Protein AF-A0A533ZXJ1-F1 (afdb_monomer_lite)

Sequence (188 aa):
MLQTEQEIQVALAIKKILDEGITSGPWQANLFLKGIKKKLEEIRDEFVTRVGIDQHHEQMAKDLAANSGEMTEVYIALYQSQGGNMSKWQEVVVSLVNYIMGRPIYSNETDVQAAIRLNDRKLNHAYVVVKVPNDAILPGTTDLVRTDREGRKLISLREAAIQLKNIIRLVHASGEYKLVGNFLVKQN

pLDDT: mean 75.43, std 13.18, range [39.31, 92.12]

Radius of gyration: 22.08 Å; chains: 1; bounding box: 44×48×62 Å

Structure (mmCIF, N/CA/C/O backbone):
data_AF-A0A533ZXJ1-F1
#
_entry.id   AF-A0A533ZXJ1-F1
#
loop_
_atom_site.group_PDB
_atom_site.id
_atom_site.type_symbol
_atom_site.label_atom_id
_atom_site.label_alt_id
_atom_site.label_comp_id
_atom_site.label_asym_id
_atom_site.label_entity_id
_atom_site.label_seq_id
_atom_site.pdbx_PDB_ins_code
_atom_site.Cartn_x
_atom_site.Cartn_y
_atom_site.Cartn_z
_atom_site.occupancy
_atom_site.B_iso_or_equiv
_atom_site.auth_seq_id
_atom_site.auth_comp_id
_atom_site.auth_asym_id
_atom_site.auth_atom_id
_atom_site.pdbx_PDB_model_num
ATOM 1 N N . MET A 1 1 ? -3.490 28.855 12.473 1.00 45.19 1 MET A N 1
ATOM 2 C CA . MET A 1 1 ? -2.971 28.117 11.305 1.00 45.19 1 MET A CA 1
ATOM 3 C C . MET A 1 1 ? -1.876 27.208 11.814 1.00 45.19 1 MET A C 1
ATOM 5 O O . MET A 1 1 ? -0.922 27.733 12.370 1.00 45.19 1 MET A O 1
ATOM 9 N N . LEU A 1 2 ? -2.060 25.890 11.725 1.00 45.84 2 LEU A N 1
ATOM 10 C CA . LEU A 1 2 ? -0.995 24.935 12.046 1.00 45.84 2 LEU A CA 1
ATOM 11 C C . LEU A 1 2 ? 0.056 25.038 10.934 1.00 45.84 2 LEU A C 1
ATOM 13 O O . LEU A 1 2 ? -0.304 25.034 9.759 1.00 45.84 2 LEU A O 1
ATOM 17 N N . GLN A 1 3 ? 1.320 25.221 11.296 1.00 51.69 3 GLN A N 1
ATOM 18 C CA . GLN A 1 3 ? 2.409 25.508 10.358 1.00 51.69 3 GLN A CA 1
ATOM 19 C C . GLN A 1 3 ? 3.345 24.308 10.164 1.00 51.69 3 GLN A C 1
ATOM 21 O O . GLN A 1 3 ? 4.170 24.329 9.254 1.00 51.69 3 GLN A O 1
ATOM 26 N N . THR A 1 4 ? 3.203 23.241 10.958 1.00 58.22 4 THR A N 1
ATOM 27 C CA . THR A 1 4 ? 4.050 22.042 10.857 1.00 58.22 4 THR A CA 1
ATOM 28 C C . THR A 1 4 ? 3.253 20.733 10.867 1.00 58.22 4 THR A C 1
ATOM 30 O O . THR A 1 4 ? 2.217 20.601 11.516 1.00 58.22 4 THR A O 1
ATOM 33 N N . GLU A 1 5 ? 3.754 19.720 10.155 1.00 59.50 5 GLU A N 1
ATOM 34 C CA . GLU A 1 5 ? 3.134 18.388 10.049 1.00 59.50 5 GLU A CA 1
ATOM 35 C C . GLU A 1 5 ? 2.963 17.697 11.418 1.00 59.50 5 GLU A C 1
ATOM 37 O O . GLU A 1 5 ? 1.998 16.967 11.645 1.00 59.50 5 GLU A O 1
ATOM 42 N N . GLN A 1 6 ? 3.844 18.004 12.377 1.00 63.06 6 GLN A N 1
ATOM 43 C CA . GLN A 1 6 ? 3.731 17.550 13.765 1.00 63.06 6 GLN A CA 1
ATOM 44 C C . GLN A 1 6 ? 2.514 18.141 14.487 1.00 63.06 6 GLN A C 1
ATOM 46 O O . GLN A 1 6 ? 1.828 17.422 15.211 1.00 63.06 6 GLN A O 1
ATOM 51 N N . GLU A 1 7 ? 2.197 19.417 14.269 1.00 66.62 7 GLU A N 1
ATOM 52 C CA . GLU A 1 7 ? 1.034 20.069 14.882 1.00 66.62 7 GLU A CA 1
ATOM 53 C C . GLU A 1 7 ? -0.284 19.474 14.371 1.00 66.62 7 GLU A C 1
ATOM 55 O O . GLU A 1 7 ? -1.237 19.327 15.138 1.00 66.62 7 GLU A O 1
ATOM 60 N N . ILE A 1 8 ? -0.321 19.054 13.102 1.00 67.75 8 ILE A N 1
ATOM 61 C CA . ILE A 1 8 ? -1.476 18.368 12.504 1.00 67.75 8 ILE A CA 1
ATOM 62 C C . ILE A 1 8 ? -1.656 16.977 13.123 1.00 67.75 8 ILE A C 1
ATOM 64 O O . ILE A 1 8 ? -2.770 16.609 13.499 1.00 67.75 8 ILE A O 1
ATOM 68 N N . GLN A 1 9 ? -0.573 16.213 13.293 1.00 68.94 9 GLN A N 1
ATOM 69 C CA . GLN A 1 9 ? -0.636 14.892 13.932 1.00 68.94 9 GLN A CA 1
ATOM 70 C C . GLN A 1 9 ? -1.081 14.980 15.397 1.00 68.94 9 GLN A C 1
ATOM 72 O O . GLN A 1 9 ? -1.913 14.188 15.844 1.00 68.94 9 GLN A O 1
ATOM 77 N N . VAL A 1 10 ? -0.589 15.979 16.133 1.00 75.38 10 VAL A N 1
ATOM 78 C CA . VAL A 1 10 ? -1.009 16.238 17.515 1.00 75.38 10 VAL A CA 1
ATOM 79 C C . VAL A 1 10 ? -2.483 16.648 17.567 1.00 75.38 10 VAL A C 1
ATOM 81 O O . VAL A 1 10 ? -3.227 16.123 18.394 1.00 75.38 10 VAL A O 1
ATOM 84 N N . ALA A 1 11 ? -2.948 17.504 16.653 1.00 75.50 11 ALA A N 1
ATOM 85 C CA . ALA A 1 11 ? -4.356 17.893 16.582 1.00 75.50 11 ALA A CA 1
ATOM 86 C C . ALA A 1 11 ? -5.287 16.701 16.286 1.00 75.50 11 ALA A C 1
ATOM 88 O O . ALA A 1 11 ? -6.345 16.574 16.908 1.00 75.50 11 ALA A O 1
ATOM 89 N N . LEU A 1 12 ? -4.882 15.790 15.395 1.00 74.88 12 LEU A N 1
ATOM 90 C CA . LEU A 1 12 ? -5.627 14.561 15.103 1.00 74.88 12 LEU A CA 1
ATOM 91 C C . LEU A 1 12 ? -5.645 13.594 16.294 1.00 74.88 12 LEU A C 1
ATOM 93 O O . LEU A 1 12 ? -6.687 13.005 16.587 1.00 74.88 12 LEU A O 1
ATOM 97 N N . ALA A 1 13 ? -4.526 13.460 17.011 1.00 78.56 13 ALA A N 1
ATOM 98 C CA . ALA A 1 13 ? -4.455 12.650 18.225 1.00 78.56 13 ALA A CA 1
ATOM 99 C C . ALA A 1 13 ? -5.368 13.206 19.332 1.00 78.56 13 ALA A C 1
ATOM 101 O O . ALA A 1 13 ? -6.110 12.447 19.953 1.00 78.56 13 ALA A O 1
ATOM 102 N N . ILE A 1 14 ? -5.380 14.529 19.526 1.00 79.44 14 ILE A N 1
ATOM 103 C CA . ILE A 1 14 ? -6.261 15.207 20.488 1.00 79.44 14 ILE A CA 1
ATOM 104 C C . ILE A 1 14 ? -7.733 14.987 20.121 1.00 79.44 14 ILE A C 1
ATOM 106 O O . ILE A 1 14 ? -8.525 14.613 20.987 1.00 79.44 14 ILE A O 1
ATOM 110 N N . LYS A 1 15 ? -8.099 15.137 18.839 1.00 80.75 15 LYS A N 1
ATOM 111 C CA . LYS A 1 15 ? -9.461 14.851 18.361 1.00 80.75 15 LYS A CA 1
ATOM 112 C C . LYS A 1 15 ? -9.864 13.405 18.655 1.00 80.75 15 LYS A C 1
ATOM 114 O O . LYS A 1 15 ? -10.964 13.167 19.143 1.00 80.75 15 LYS A O 1
ATOM 119 N N . LYS A 1 16 ? -8.975 12.445 18.393 1.00 82.31 16 LYS A N 1
ATOM 120 C CA . LYS A 1 16 ? -9.242 11.023 18.635 1.00 82.31 16 LYS A CA 1
ATOM 121 C C . LYS A 1 16 ? -9.488 10.730 20.117 1.00 82.31 16 LYS A C 1
ATOM 123 O O . LYS A 1 16 ? -10.446 10.037 20.437 1.00 82.31 16 LYS A O 1
ATOM 128 N N . ILE A 1 17 ? -8.676 11.295 21.011 1.00 83.06 17 ILE A N 1
ATOM 129 C CA . ILE A 1 17 ? -8.847 11.138 22.464 1.00 83.06 17 ILE A CA 1
ATOM 130 C C . ILE A 1 17 ? -10.176 11.757 22.928 1.00 83.06 17 ILE A C 1
ATOM 132 O O . ILE A 1 17 ? -10.874 11.169 23.754 1.00 83.06 17 ILE A O 1
ATOM 136 N N . LEU A 1 18 ? -10.553 12.917 22.378 1.00 79.69 18 LEU A N 1
ATOM 137 C CA . LEU A 1 18 ? -11.848 13.551 22.648 1.00 79.69 18 LEU A CA 1
ATOM 138 C C . LEU A 1 18 ? -13.018 12.671 22.182 1.00 79.69 18 LEU A C 1
ATOM 140 O O . LEU A 1 18 ? -13.950 12.450 22.952 1.00 79.69 18 LEU A O 1
ATOM 144 N N . ASP A 1 19 ? -12.958 12.128 20.964 1.00 80.69 19 ASP A N 1
ATOM 145 C CA . ASP A 1 19 ? -14.004 11.256 20.412 1.00 80.69 19 ASP A CA 1
ATOM 146 C C . ASP A 1 19 ? -14.126 9.936 21.196 1.00 80.69 19 ASP A C 1
ATOM 148 O O . ASP A 1 19 ? -15.237 9.485 21.492 1.00 80.69 19 ASP A O 1
ATOM 152 N N . GLU A 1 20 ? -13.000 9.338 21.595 1.00 83.00 20 GLU A N 1
ATOM 153 C CA . GLU A 1 20 ? -12.979 8.151 22.454 1.00 83.00 20 GLU A CA 1
ATOM 154 C C . GLU A 1 20 ? -13.600 8.457 23.821 1.00 83.00 20 GLU A C 1
ATOM 156 O O . GLU A 1 20 ? -14.495 7.731 24.246 1.00 83.00 20 GLU A O 1
ATOM 161 N N . GLY A 1 21 ? -13.236 9.577 24.457 1.00 79.44 21 GLY A N 1
ATOM 162 C CA . GLY A 1 21 ? -13.822 10.004 25.731 1.00 79.44 21 GLY A CA 1
ATOM 163 C C . GLY A 1 21 ? -15.329 10.281 25.648 1.00 79.44 21 GLY A C 1
ATOM 164 O O . GLY A 1 21 ? -16.087 9.865 26.528 1.00 79.44 21 GLY A O 1
ATOM 165 N N . ILE A 1 22 ? -15.797 10.915 24.567 1.00 81.12 22 ILE A N 1
ATOM 166 C CA . ILE A 1 22 ? -17.230 11.150 24.306 1.00 81.12 22 ILE A CA 1
ATOM 167 C C . ILE A 1 22 ? -17.980 9.825 24.078 1.00 81.12 22 ILE A C 1
ATOM 169 O O . ILE A 1 22 ? -19.156 9.714 24.431 1.00 81.12 22 ILE A O 1
ATOM 173 N N . THR A 1 23 ? -17.320 8.803 23.531 1.00 80.56 23 THR A N 1
ATOM 174 C CA . THR A 1 23 ? -17.954 7.514 23.212 1.00 80.56 23 THR A CA 1
ATOM 175 C C . THR A 1 23 ? -17.936 6.540 24.391 1.00 80.56 23 THR A C 1
ATOM 177 O O . THR A 1 23 ? -18.922 5.844 24.623 1.00 80.56 23 THR A O 1
ATOM 180 N N . SER A 1 24 ? -16.845 6.494 25.160 1.00 80.12 24 SER A N 1
ATOM 181 C CA . SER A 1 24 ? -16.642 5.518 26.237 1.00 80.12 24 SER A CA 1
ATOM 182 C C . SER A 1 24 ? -17.183 5.963 27.599 1.00 80.12 24 SER A C 1
ATOM 184 O O . SER A 1 24 ? -17.274 5.147 28.515 1.00 80.12 24 SER A O 1
ATOM 18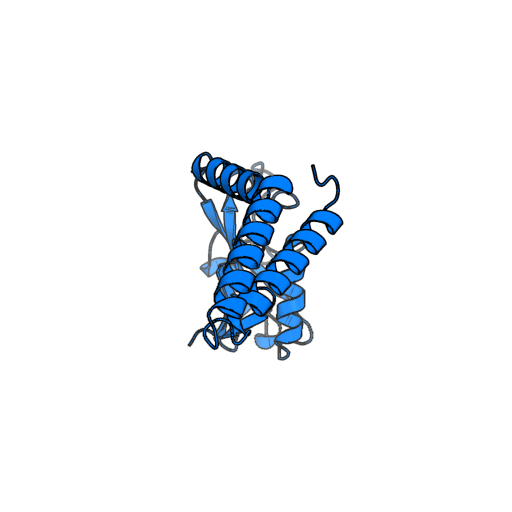6 N N . GLY A 1 25 ? -17.507 7.248 27.775 1.00 76.12 25 GLY A N 1
ATOM 187 C CA . GLY A 1 25 ? -17.964 7.778 29.061 1.00 76.12 25 GLY A CA 1
ATOM 188 C C . GLY A 1 25 ? -19.441 7.471 29.384 1.00 76.12 25 GLY A C 1
ATOM 189 O O . GLY A 1 25 ? -20.276 7.350 28.482 1.00 76.12 25 GLY A O 1
ATOM 190 N N . PRO A 1 26 ? -19.817 7.395 30.678 1.00 79.25 26 PRO A N 1
ATOM 191 C CA . PRO A 1 26 ? -21.182 7.105 31.134 1.00 79.25 26 PRO A CA 1
ATOM 192 C C . PRO A 1 26 ? -22.106 8.336 31.037 1.00 79.25 26 PRO A C 1
ATOM 194 O O . PRO A 1 26 ? -22.789 8.726 31.982 1.00 79.25 26 PRO A O 1
ATOM 197 N N . TRP A 1 27 ? -22.141 8.979 29.874 1.00 80.00 27 TRP A N 1
ATOM 198 C CA . TRP A 1 27 ? -22.756 10.292 29.664 1.00 80.00 27 TRP A CA 1
ATOM 199 C C . TRP A 1 27 ? -24.282 10.328 29.773 1.00 80.00 27 TRP A C 1
ATOM 201 O O . TRP A 1 27 ? -24.866 11.396 29.928 1.00 80.00 27 TRP A O 1
ATOM 211 N N . GLN A 1 28 ? -24.934 9.169 29.681 1.00 76.69 28 GLN A N 1
ATOM 212 C CA . GLN A 1 28 ? -26.389 9.044 29.814 1.00 76.69 28 GLN A CA 1
ATOM 213 C C . GLN A 1 28 ? -26.830 8.705 31.243 1.00 76.69 28 GLN A C 1
ATOM 215 O O . GLN A 1 28 ? -28.024 8.573 31.491 1.00 76.69 28 GLN A O 1
ATOM 220 N N . ALA A 1 29 ? -25.894 8.567 32.189 1.00 76.31 29 ALA A N 1
ATOM 221 C CA . ALA A 1 29 ? -26.216 8.133 33.544 1.00 76.31 29 ALA A CA 1
ATOM 222 C C . ALA A 1 29 ? -26.976 9.195 34.363 1.00 76.31 29 ALA A C 1
ATOM 224 O O . ALA A 1 29 ? -27.775 8.837 35.223 1.00 76.31 29 ALA A O 1
ATOM 225 N N . ASN A 1 30 ? -26.763 10.496 34.117 1.00 82.50 30 ASN A N 1
ATOM 226 C CA . ASN A 1 30 ? -27.539 11.570 34.751 1.00 82.50 30 ASN A CA 1
ATOM 227 C C . ASN A 1 30 ? -27.590 12.847 33.879 1.00 82.50 30 ASN A C 1
ATOM 229 O O . ASN A 1 30 ? -26.800 13.015 32.947 1.00 82.50 30 ASN A O 1
ATOM 233 N N . LEU A 1 31 ? -28.517 13.770 34.186 1.00 74.88 31 LEU A N 1
ATOM 234 C CA . LEU A 1 31 ? -28.671 15.030 33.435 1.00 74.88 31 LEU A CA 1
ATOM 235 C C . LEU A 1 31 ? -27.415 15.916 33.475 1.00 74.88 31 LEU A C 1
ATOM 237 O O . LEU A 1 31 ? -27.150 16.645 32.522 1.00 74.88 31 LEU A O 1
ATOM 241 N N . PHE A 1 32 ? -26.635 15.839 34.551 1.00 77.81 32 PHE A N 1
ATOM 242 C CA . PHE A 1 32 ? -25.392 16.589 34.704 1.00 77.81 32 PHE A CA 1
ATOM 243 C C . PHE A 1 32 ? -24.310 16.115 33.716 1.00 77.81 32 PHE A C 1
ATOM 245 O O . PHE A 1 32 ? -23.736 16.923 32.991 1.00 77.81 32 PHE A O 1
ATOM 252 N N . LEU A 1 33 ? -24.100 14.804 33.603 1.00 77.94 33 LEU A N 1
ATOM 253 C CA . LEU A 1 33 ? -23.176 14.145 32.680 1.00 77.94 33 LEU A CA 1
ATOM 254 C C . LEU A 1 33 ? -23.636 14.295 31.232 1.00 77.94 33 LEU A C 1
ATOM 256 O O . LEU A 1 33 ? -22.804 14.481 30.349 1.00 77.94 33 LEU A O 1
ATOM 260 N N . LYS A 1 34 ? -24.949 14.319 30.990 1.00 77.56 34 LYS A N 1
ATOM 261 C CA . LYS A 1 34 ? -25.507 14.658 29.677 1.00 77.56 34 LYS A CA 1
ATOM 262 C C . LYS A 1 34 ? -25.175 16.103 29.286 1.00 77.56 34 LYS A C 1
ATOM 264 O O . LYS A 1 34 ? -24.830 16.363 28.135 1.00 77.56 34 LYS A O 1
ATOM 269 N N . GLY A 1 35 ? -25.222 17.025 30.250 1.00 76.19 35 GLY A N 1
ATOM 270 C CA . GLY A 1 35 ? -24.775 18.408 30.077 1.00 76.19 35 GLY A CA 1
ATOM 271 C C . GLY A 1 35 ? -23.268 18.526 29.826 1.00 76.19 35 GLY A C 1
ATOM 272 O O . GLY A 1 35 ? -22.859 19.274 28.942 1.00 76.19 35 GLY A O 1
ATOM 273 N N . ILE A 1 36 ? -22.444 17.755 30.546 1.00 79.38 36 ILE A N 1
ATOM 274 C CA . ILE A 1 36 ? -20.986 17.715 30.335 1.00 79.38 36 ILE A CA 1
ATOM 275 C C . ILE A 1 36 ? -20.645 17.140 28.961 1.00 79.38 36 ILE A C 1
ATOM 277 O O . ILE A 1 36 ? -19.820 17.724 28.267 1.00 79.38 36 ILE A O 1
ATOM 281 N N . LYS A 1 37 ? -21.304 16.056 28.533 1.00 79.50 37 LYS A N 1
ATOM 282 C CA . LYS A 1 37 ? -21.121 15.491 27.192 1.00 79.50 37 LYS A CA 1
ATOM 283 C C . LYS A 1 37 ? -21.389 16.532 26.114 1.00 79.50 37 LYS A C 1
ATOM 285 O O . LYS A 1 37 ? -20.564 16.698 25.227 1.00 79.50 37 LYS A O 1
ATOM 290 N N . LYS A 1 38 ? -22.498 17.265 26.232 1.00 80.38 38 LYS A N 1
ATOM 291 C CA . LYS A 1 38 ? -22.850 18.312 25.271 1.00 80.38 38 LYS A CA 1
ATOM 292 C C . LYS A 1 38 ? -21.786 19.414 25.216 1.00 80.38 38 LYS A C 1
ATOM 294 O O . LYS A 1 38 ? -21.378 19.805 24.132 1.00 80.38 38 LYS A O 1
ATOM 299 N N . LYS A 1 39 ? -21.273 19.855 26.369 1.00 80.38 39 LYS A N 1
ATOM 300 C CA . LYS A 1 39 ? -20.155 20.814 26.412 1.00 80.38 39 LYS A CA 1
ATOM 301 C C . LYS A 1 39 ? -18.868 20.251 25.807 1.00 80.38 39 LYS A C 1
ATOM 303 O O . LYS A 1 39 ? -18.111 20.991 25.197 1.00 80.38 39 LYS A O 1
ATOM 308 N N . LEU A 1 40 ? -18.601 18.959 25.987 1.00 80.75 40 LEU A N 1
ATOM 309 C CA . LEU A 1 40 ? -17.421 18.296 25.432 1.00 80.75 40 LEU A CA 1
ATOM 310 C C . LEU A 1 40 ? -17.515 18.164 23.903 1.00 80.75 40 LEU A C 1
ATOM 312 O O . LEU A 1 40 ? -16.520 18.373 23.214 1.00 80.75 40 LEU A O 1
ATOM 316 N N . GLU A 1 41 ? -18.712 17.882 23.383 1.00 81.25 41 GLU A N 1
ATOM 317 C CA . GLU A 1 41 ? -19.028 17.929 21.950 1.00 81.25 41 GLU A CA 1
ATOM 318 C C . GLU A 1 41 ? -18.854 19.354 21.402 1.00 81.25 41 GLU A C 1
ATOM 320 O O . GLU A 1 41 ? -18.146 19.531 20.419 1.00 81.25 41 GLU A O 1
ATOM 325 N N . GLU A 1 42 ? -19.370 20.377 22.093 1.00 82.94 42 GLU A N 1
ATOM 326 C CA . GLU A 1 42 ? -19.185 21.790 21.720 1.00 82.94 42 GLU A CA 1
ATOM 327 C C . GLU A 1 42 ? -17.698 22.198 21.693 1.00 82.94 42 GLU A C 1
ATOM 329 O O . GLU A 1 42 ? -17.256 22.840 20.744 1.00 82.94 42 GLU A O 1
ATOM 334 N N . ILE A 1 43 ? -16.899 21.781 22.685 1.00 80.00 43 ILE A N 1
ATOM 335 C CA . ILE A 1 43 ? -15.449 22.051 22.735 1.00 80.00 43 ILE A CA 1
ATOM 336 C C . ILE A 1 43 ? -14.710 21.330 21.603 1.00 80.00 43 ILE A C 1
ATOM 338 O O . ILE A 1 43 ? -13.797 21.902 21.006 1.00 80.00 43 ILE A O 1
ATOM 342 N N . ARG A 1 44 ? -15.085 20.083 21.288 1.00 78.00 44 ARG A N 1
ATOM 343 C CA . ARG A 1 44 ? -14.529 19.351 20.142 1.00 78.00 44 ARG A CA 1
ATOM 344 C C . ARG A 1 44 ? -14.858 20.076 18.839 1.00 78.00 44 ARG A C 1
ATOM 346 O O . ARG A 1 44 ? -13.969 20.252 18.010 1.00 78.00 44 ARG A O 1
ATOM 353 N N . ASP A 1 45 ? -16.102 20.498 18.667 1.00 77.88 45 ASP A N 1
ATOM 354 C CA . ASP A 1 45 ? -16.571 21.141 17.441 1.00 77.88 45 ASP A CA 1
ATOM 355 C C . ASP A 1 45 ? -15.916 22.527 17.269 1.00 77.88 45 ASP A C 1
ATOM 357 O O . ASP A 1 45 ? -15.447 22.871 16.181 1.00 77.88 45 ASP A O 1
ATOM 361 N N . GLU A 1 46 ? -15.749 23.286 18.358 1.00 77.88 46 GLU A N 1
ATOM 362 C CA . GLU A 1 46 ? -14.987 24.540 18.375 1.00 77.88 46 GLU A CA 1
ATOM 363 C C . GLU A 1 46 ? -13.496 24.303 18.079 1.00 77.88 46 GLU A C 1
ATOM 365 O O . GLU A 1 46 ? -12.887 25.070 17.332 1.00 77.88 46 GLU A O 1
ATOM 370 N N . PHE A 1 47 ? -12.904 23.228 18.612 1.00 74.19 47 PHE A N 1
ATOM 371 C CA . PHE A 1 47 ? -11.521 22.838 18.328 1.00 74.19 47 PHE A CA 1
ATOM 372 C C . PHE A 1 47 ? -11.329 22.481 16.848 1.00 74.19 47 PHE A C 1
ATOM 374 O O . PHE A 1 47 ? -10.422 23.012 16.213 1.00 74.19 47 PHE A O 1
ATOM 381 N N . VAL A 1 48 ? -12.209 21.662 16.266 1.00 71.44 48 VAL A N 1
ATOM 382 C CA . VAL A 1 48 ? -12.198 21.311 14.832 1.00 71.44 48 VAL A CA 1
ATOM 383 C C . VAL A 1 48 ? -12.323 22.565 13.960 1.00 71.44 48 VAL A C 1
ATOM 385 O O . VAL A 1 48 ? -11.549 22.735 13.012 1.00 71.44 48 VAL A O 1
ATOM 388 N N . THR A 1 49 ? -13.218 23.483 14.340 1.00 72.62 49 THR A N 1
ATOM 389 C CA . THR A 1 49 ? -13.456 24.750 13.634 1.00 72.62 49 THR A CA 1
ATOM 390 C C . THR A 1 49 ? -12.255 25.699 13.729 1.00 72.62 49 THR A C 1
ATOM 392 O O . THR A 1 49 ? -11.814 26.245 12.720 1.00 72.62 49 THR A O 1
ATOM 395 N N . ARG A 1 50 ? -11.681 25.888 14.927 1.00 67.81 50 ARG A N 1
ATOM 396 C CA . ARG A 1 50 ? -10.565 26.823 15.181 1.00 67.81 50 ARG A CA 1
ATOM 397 C C . ARG A 1 50 ? -9.231 26.310 14.638 1.00 67.81 50 ARG A C 1
ATOM 399 O O . ARG A 1 50 ? -8.391 27.107 14.221 1.00 67.81 50 ARG A O 1
ATOM 406 N N . VAL A 1 51 ? -9.029 24.994 14.646 1.00 66.19 51 VAL A N 1
ATOM 407 C CA . VAL A 1 51 ? -7.831 24.348 14.095 1.00 66.19 51 VAL A CA 1
ATOM 408 C C . VAL A 1 51 ? -7.918 24.212 12.567 1.00 66.19 51 VAL A C 1
ATOM 410 O O . VAL A 1 51 ? -6.889 24.058 11.913 1.00 66.19 51 VAL A O 1
ATOM 413 N N . GLY A 1 52 ? -9.110 24.364 11.974 1.00 59.06 52 GLY A N 1
ATOM 414 C CA . GLY A 1 52 ? -9.303 24.313 10.523 1.00 59.06 52 GLY A CA 1
ATOM 415 C C . GLY A 1 52 ? -9.178 22.899 9.956 1.00 59.06 52 GLY A C 1
ATOM 416 O O . GLY A 1 52 ? -8.784 22.729 8.803 1.00 59.06 52 GLY A O 1
ATOM 417 N N . ILE A 1 53 ? -9.502 21.880 10.762 1.00 57.34 53 ILE A N 1
ATOM 418 C CA . ILE A 1 53 ? -9.441 20.473 10.338 1.00 57.34 53 ILE A CA 1
ATOM 419 C C . ILE A 1 53 ? -10.434 20.234 9.185 1.00 57.34 53 ILE A C 1
ATOM 421 O O . ILE A 1 53 ? -10.092 19.527 8.238 1.00 57.34 53 ILE A O 1
ATOM 425 N N . ASP A 1 54 ? -11.592 20.908 9.198 1.00 50.91 54 ASP A N 1
ATOM 426 C CA . ASP A 1 54 ? -12.591 20.834 8.120 1.00 50.91 54 ASP A CA 1
ATOM 427 C C . ASP A 1 54 ? -12.190 21.619 6.862 1.00 50.91 54 ASP A C 1
ATOM 429 O O . ASP A 1 54 ? -12.434 21.153 5.752 1.00 50.91 54 ASP A O 1
ATOM 433 N N . GLN A 1 55 ? -11.486 22.751 6.991 1.00 48.31 55 GLN A N 1
ATOM 434 C CA . GLN A 1 55 ? -11.001 23.506 5.825 1.00 48.31 55 GLN A CA 1
ATOM 435 C C . GLN A 1 55 ? -9.896 22.751 5.073 1.00 48.31 55 GLN A C 1
ATOM 437 O O . GLN A 1 55 ? -9.849 22.795 3.848 1.00 48.31 55 GLN A O 1
ATOM 442 N N . HIS A 1 56 ? -9.057 21.983 5.774 1.00 47.62 56 HIS A N 1
ATOM 443 C CA . HIS A 1 56 ? -8.116 21.071 5.121 1.00 47.62 56 HIS A CA 1
ATOM 444 C C . HIS A 1 56 ? -8.800 19.825 4.537 1.00 47.62 56 HIS A C 1
ATOM 446 O O . HIS A 1 56 ? -8.361 19.338 3.498 1.00 47.62 56 HIS A O 1
ATOM 452 N N . HIS A 1 57 ? -9.884 19.323 5.139 1.00 46.22 57 HIS A N 1
ATOM 453 C CA . HIS A 1 57 ? -10.611 18.163 4.607 1.00 46.22 57 HIS A CA 1
ATOM 454 C C . HIS A 1 57 ? -11.449 18.509 3.362 1.00 46.22 57 HIS A C 1
ATOM 456 O O . HIS A 1 57 ? -11.445 17.746 2.396 1.00 46.22 57 HIS A O 1
ATOM 462 N N . GLU A 1 58 ? -12.111 19.671 3.335 1.00 44.50 58 GLU A N 1
ATOM 463 C CA . GLU A 1 58 ? -12.912 20.123 2.189 1.00 44.50 58 GLU A CA 1
ATOM 464 C C . GLU A 1 58 ? -12.061 20.656 1.032 1.00 44.50 58 GLU A C 1
ATOM 466 O O . GLU A 1 58 ? -12.401 20.399 -0.123 1.00 44.50 58 GLU A O 1
ATOM 471 N N . GLN A 1 59 ? -10.932 21.326 1.298 1.00 44.50 59 GLN A N 1
ATOM 472 C CA . GLN A 1 59 ? -10.011 21.742 0.235 1.00 44.50 59 GLN A CA 1
ATOM 473 C C . GLN A 1 59 ? -9.312 20.523 -0.392 1.00 44.50 59 GLN A C 1
ATOM 475 O O . GLN A 1 59 ? -9.235 20.429 -1.614 1.00 44.50 59 GLN A O 1
ATOM 480 N N . MET A 1 60 ? -8.921 19.517 0.410 1.00 44.38 60 MET A N 1
ATOM 481 C CA . MET A 1 60 ? -8.418 18.246 -0.128 1.00 44.38 60 MET A CA 1
ATOM 482 C C . MET A 1 60 ? -9.496 17.481 -0.908 1.00 44.38 60 MET A C 1
ATOM 484 O O . MET A 1 60 ? -9.180 16.910 -1.947 1.00 44.38 60 MET A O 1
ATOM 488 N N . ALA A 1 61 ? -10.761 17.486 -0.471 1.00 45.59 61 ALA A N 1
ATOM 489 C CA . ALA A 1 61 ? -11.857 16.839 -1.199 1.00 45.59 61 ALA A CA 1
ATOM 490 C C . ALA A 1 61 ? -12.228 17.566 -2.508 1.00 45.59 61 ALA A C 1
ATOM 492 O O . ALA A 1 61 ? -12.522 16.905 -3.506 1.00 45.59 61 ALA A O 1
ATOM 493 N N . LYS A 1 62 ? -12.172 18.905 -2.545 1.00 40.53 62 LYS A N 1
ATOM 494 C CA . LYS A 1 62 ? -12.410 19.696 -3.766 1.00 40.53 62 LYS A CA 1
ATOM 495 C C . LYS A 1 62 ? -11.254 19.617 -4.764 1.00 40.53 62 LYS A C 1
ATOM 497 O O . LYS A 1 62 ? -11.530 19.492 -5.954 1.00 40.53 62 LYS A O 1
ATOM 502 N N . ASP A 1 63 ? -10.001 19.571 -4.313 1.00 42.34 63 ASP A N 1
ATOM 503 C CA . ASP A 1 63 ? -8.850 19.335 -5.201 1.00 42.34 63 ASP A CA 1
ATOM 504 C C . ASP A 1 63 ? -8.804 17.883 -5.725 1.00 42.34 63 ASP A C 1
ATOM 506 O O . ASP A 1 63 ? -8.326 17.630 -6.833 1.00 42.34 63 ASP A O 1
ATOM 510 N N . LEU A 1 64 ? -9.368 16.922 -4.979 1.00 47.19 64 LEU A N 1
ATOM 511 C CA . LEU A 1 64 ? -9.592 15.539 -5.428 1.00 47.19 64 LEU A CA 1
ATOM 512 C C . LEU A 1 64 ? -10.733 15.412 -6.455 1.00 47.19 64 LEU A C 1
ATOM 514 O O . LEU A 1 64 ? -10.676 14.525 -7.301 1.00 47.19 64 LEU A O 1
ATOM 518 N N . ALA A 1 65 ? -11.750 16.279 -6.408 1.00 42.12 65 ALA A N 1
ATOM 519 C CA . ALA A 1 65 ? -12.859 16.278 -7.368 1.00 42.12 65 ALA A CA 1
ATOM 520 C C . ALA A 1 65 ? -12.558 17.093 -8.644 1.00 42.12 65 ALA A C 1
ATOM 522 O O . ALA A 1 65 ? -13.055 16.755 -9.718 1.00 42.12 65 ALA A O 1
ATOM 523 N N . ALA A 1 66 ? -11.723 18.134 -8.549 1.00 39.31 66 ALA A N 1
ATOM 524 C CA . ALA A 1 66 ? -11.272 18.918 -9.702 1.00 39.31 66 ALA A CA 1
ATOM 525 C C . ALA A 1 66 ? -10.212 18.181 -10.546 1.00 39.31 66 ALA A C 1
ATOM 527 O O . ALA A 1 66 ? -10.145 18.390 -11.754 1.00 39.31 66 ALA A O 1
ATOM 528 N N . ASN A 1 67 ? -9.452 17.257 -9.945 1.00 42.66 67 ASN A N 1
ATOM 529 C CA . ASN A 1 67 ? -8.568 16.320 -10.645 1.00 42.66 67 ASN A CA 1
ATOM 530 C C . ASN A 1 67 ? -9.276 14.993 -10.952 1.00 42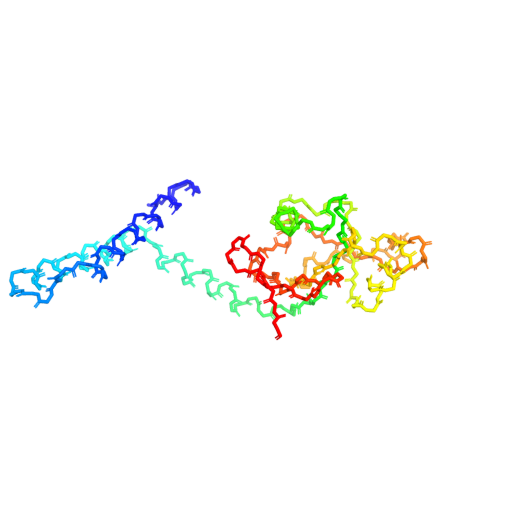.66 67 ASN A C 1
ATOM 532 O O . ASN A 1 67 ? -8.783 13.915 -10.621 1.00 42.66 67 ASN A O 1
ATOM 536 N N . SER A 1 68 ? -10.380 15.049 -11.696 1.00 41.66 68 SER A N 1
ATOM 537 C CA . SER A 1 68 ? -10.787 13.919 -12.547 1.00 41.66 68 SER A CA 1
ATOM 538 C C . SER A 1 68 ? -9.842 13.787 -13.755 1.00 41.66 68 SER A C 1
ATOM 540 O O . SER A 1 68 ? -10.261 13.594 -14.891 1.00 41.66 68 SER A O 1
ATOM 542 N N . GLY A 1 69 ? -8.535 13.899 -13.503 1.00 52.09 69 GLY A N 1
ATOM 543 C CA . GLY A 1 69 ? -7.528 13.349 -14.385 1.00 52.09 69 GLY A CA 1
ATOM 544 C C . GLY A 1 69 ? -7.674 11.837 -14.326 1.00 52.09 69 GLY A C 1
ATOM 545 O O . GLY A 1 69 ? -7.807 11.260 -13.246 1.00 52.09 69 GLY A O 1
ATOM 546 N N . GLU A 1 70 ? -7.716 11.205 -15.489 1.00 66.38 70 GLU A N 1
ATOM 547 C CA . GLU A 1 70 ? -7.737 9.755 -15.628 1.00 66.38 70 GLU A CA 1
ATOM 548 C C . GLU A 1 70 ? -6.697 9.124 -14.681 1.00 66.38 70 GLU A C 1
ATOM 550 O O . GLU A 1 70 ? -5.491 9.362 -14.790 1.00 66.38 70 GLU A O 1
ATOM 555 N N . MET A 1 71 ? -7.176 8.379 -13.682 1.00 76.00 71 MET A N 1
ATOM 556 C CA . MET A 1 71 ? -6.315 7.617 -12.784 1.00 76.00 71 MET A CA 1
ATOM 557 C C . MET A 1 71 ? -6.046 6.265 -13.425 1.00 76.00 71 MET A C 1
ATOM 559 O O . MET A 1 71 ? -6.986 5.531 -13.732 1.00 76.00 71 MET A O 1
ATOM 563 N N . THR A 1 72 ? -4.776 5.914 -13.564 1.00 82.56 72 THR A N 1
ATOM 564 C CA . THR A 1 72 ? -4.352 4.639 -14.136 1.00 82.56 72 THR A CA 1
ATOM 565 C C . THR A 1 72 ? -3.825 3.718 -13.052 1.00 82.56 72 THR A C 1
ATOM 567 O O . THR A 1 72 ? -3.163 4.136 -12.097 1.00 82.56 72 THR A O 1
ATOM 570 N N . GLU A 1 73 ? -4.154 2.438 -13.186 1.00 87.88 73 GLU A N 1
ATOM 571 C CA . GLU A 1 73 ? -3.623 1.387 -12.330 1.00 87.88 73 GLU A CA 1
ATOM 572 C C . GLU A 1 73 ? -2.228 0.997 -12.806 1.00 87.88 73 GLU A C 1
ATOM 574 O O . GLU A 1 73 ? -1.996 0.725 -13.982 1.00 87.88 73 GLU A O 1
ATOM 579 N N . VAL A 1 74 ? -1.289 0.985 -11.869 1.00 89.62 74 VAL A N 1
ATOM 580 C CA . VAL A 1 74 ? 0.094 0.589 -12.107 1.00 89.62 74 VAL A CA 1
ATOM 581 C C . VAL A 1 74 ? 0.479 -0.522 -11.150 1.00 89.62 74 VAL A C 1
ATOM 583 O O . VAL A 1 74 ? -0.012 -0.612 -10.018 1.00 89.62 74 VAL A O 1
ATOM 586 N N . TYR A 1 75 ? 1.384 -1.372 -11.615 1.00 91.44 75 TYR A N 1
ATOM 587 C CA . TYR A 1 75 ? 1.754 -2.600 -10.935 1.00 91.44 75 TYR A CA 1
ATOM 588 C C . TYR A 1 75 ? 3.235 -2.564 -10.597 1.00 91.44 75 TYR A C 1
ATOM 590 O O . TYR A 1 75 ? 4.084 -2.537 -11.485 1.00 91.44 75 TYR A O 1
ATOM 598 N N . ILE A 1 76 ? 3.563 -2.558 -9.310 1.00 90.38 76 ILE A N 1
ATOM 599 C CA . ILE A 1 76 ? 4.948 -2.409 -8.855 1.00 90.38 76 ILE A CA 1
ATOM 600 C 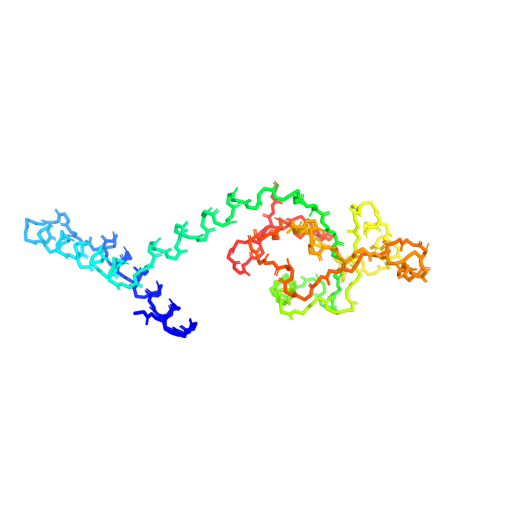C . ILE A 1 76 ? 5.434 -3.749 -8.332 1.00 90.38 76 ILE A C 1
ATOM 602 O O . ILE A 1 76 ? 4.853 -4.300 -7.395 1.00 90.38 76 ILE A O 1
ATOM 606 N N . ALA A 1 77 ? 6.517 -4.257 -8.915 1.00 90.31 77 ALA A N 1
ATOM 607 C CA . ALA A 1 77 ? 7.174 -5.461 -8.433 1.00 90.31 77 ALA A CA 1
ATOM 608 C C . ALA A 1 77 ? 7.953 -5.167 -7.147 1.00 90.31 77 ALA A C 1
ATOM 610 O O . ALA A 1 77 ? 8.754 -4.230 -7.063 1.00 90.31 77 ALA A O 1
ATOM 611 N N . LEU A 1 78 ? 7.743 -6.012 -6.145 1.00 90.44 78 LEU A N 1
ATOM 612 C CA . LEU A 1 78 ? 8.368 -5.923 -4.838 1.00 90.44 78 LEU A CA 1
ATOM 613 C C . LEU A 1 78 ? 9.162 -7.195 -4.548 1.00 90.44 78 LEU A C 1
ATOM 615 O O . LEU A 1 78 ? 8.784 -8.305 -4.925 1.00 90.44 78 LEU A O 1
ATOM 619 N N . TYR A 1 79 ? 10.267 -7.010 -3.835 1.00 89.50 79 TYR A N 1
ATOM 620 C CA . TYR A 1 79 ? 11.099 -8.090 -3.332 1.00 89.50 79 TYR A CA 1
ATOM 621 C C . TYR A 1 79 ? 11.311 -7.915 -1.832 1.00 89.50 79 TYR A C 1
ATOM 623 O O . TYR A 1 79 ? 11.577 -6.803 -1.366 1.00 89.50 79 TYR A O 1
ATOM 631 N N . GLN A 1 80 ? 11.228 -9.022 -1.101 1.00 89.00 80 GLN A N 1
ATOM 632 C CA . GLN A 1 80 ? 11.559 -9.106 0.312 1.00 89.00 80 GLN A CA 1
ATOM 633 C C . GLN A 1 80 ? 12.332 -10.405 0.572 1.00 89.00 80 GLN A C 1
ATOM 635 O O . GLN A 1 80 ? 11.911 -11.485 0.169 1.00 89.00 80 GLN A O 1
ATOM 640 N N . SER A 1 81 ? 13.472 -10.313 1.259 1.00 86.44 81 SER A N 1
ATOM 641 C CA . SER A 1 81 ? 14.315 -11.472 1.578 1.00 86.44 81 SER A CA 1
ATOM 642 C C . SER A 1 81 ? 13.620 -12.448 2.532 1.00 86.44 81 SER A C 1
ATOM 644 O O . SER A 1 81 ? 13.794 -13.658 2.403 1.00 86.44 81 SER A O 1
ATOM 646 N N . GLN A 1 82 ? 12.801 -11.916 3.445 1.00 86.56 82 GLN A N 1
ATOM 647 C CA . GLN A 1 82 ? 11.975 -12.655 4.403 1.00 86.56 82 GLN A CA 1
ATOM 648 C C . GLN A 1 82 ? 10.519 -12.745 3.920 1.00 86.56 82 GLN A C 1
ATOM 650 O O . GLN A 1 82 ? 9.603 -12.254 4.578 1.00 86.56 82 GLN A O 1
ATOM 655 N N . GLY A 1 83 ? 10.307 -13.356 2.752 1.00 82.75 83 GLY A N 1
ATOM 656 C CA . GLY A 1 83 ? 9.009 -13.408 2.071 1.00 82.75 83 GLY A CA 1
ATOM 657 C C . GLY A 1 83 ? 7.859 -14.044 2.866 1.00 82.75 83 GLY A C 1
ATOM 658 O O . GLY A 1 83 ? 6.698 -13.684 2.694 1.00 82.75 83 GLY A O 1
ATOM 659 N N . GLY A 1 84 ? 8.172 -14.942 3.805 1.00 83.31 84 GLY A N 1
ATOM 660 C CA . GLY A 1 84 ? 7.178 -15.540 4.704 1.00 83.31 84 GLY A CA 1
ATOM 661 C C . GLY A 1 84 ? 6.677 -14.609 5.816 1.00 83.31 84 GLY A C 1
ATOM 662 O O . GLY A 1 84 ? 5.699 -14.935 6.485 1.00 83.31 84 GLY A O 1
ATOM 663 N N . ASN A 1 85 ? 7.323 -13.460 6.038 1.00 86.62 85 ASN A N 1
ATOM 664 C CA . ASN A 1 85 ? 6.980 -12.540 7.118 1.00 86.62 85 ASN A CA 1
ATOM 665 C C . ASN A 1 85 ? 6.124 -11.373 6.601 1.00 86.62 85 ASN A C 1
ATOM 667 O O . ASN A 1 85 ? 6.630 -10.420 6.007 1.00 86.62 85 ASN A O 1
ATOM 671 N N . MET A 1 86 ? 4.819 -11.419 6.875 1.00 84.06 86 MET A N 1
ATOM 672 C CA . MET A 1 86 ? 3.877 -10.390 6.420 1.00 84.06 86 MET A CA 1
ATOM 673 C C . MET A 1 86 ? 4.129 -9.008 7.043 1.00 84.06 86 MET A C 1
ATOM 675 O O . MET A 1 86 ? 3.921 -7.992 6.383 1.00 84.06 86 MET A O 1
ATOM 679 N N . SER A 1 87 ? 4.669 -8.939 8.262 1.00 84.19 87 SER A N 1
ATOM 680 C CA . SER A 1 87 ? 5.060 -7.662 8.878 1.00 84.19 87 SER A CA 1
ATOM 681 C C . SER A 1 87 ? 6.195 -6.986 8.102 1.00 84.19 87 SER A C 1
ATOM 683 O O . SER A 1 87 ? 6.240 -5.764 7.996 1.00 84.19 87 SER A O 1
ATOM 685 N N . LYS A 1 88 ? 7.088 -7.769 7.480 1.00 87.44 88 LYS A N 1
ATOM 686 C CA . LYS A 1 88 ? 8.127 -7.231 6.589 1.00 87.44 88 LYS A CA 1
ATOM 687 C C . LYS A 1 88 ? 7.575 -6.768 5.249 1.00 87.44 88 LYS A C 1
ATOM 689 O O . LYS A 1 88 ? 8.084 -5.796 4.696 1.00 87.44 88 LYS A O 1
ATOM 694 N N . TRP A 1 89 ? 6.524 -7.406 4.743 1.00 88.44 89 TRP A N 1
ATOM 695 C CA . TRP A 1 89 ? 5.799 -6.897 3.579 1.00 88.44 89 TRP A CA 1
ATOM 696 C C . TRP A 1 89 ? 5.100 -5.572 3.874 1.00 88.44 89 TRP A C 1
ATOM 698 O O . TRP A 1 89 ? 5.123 -4.674 3.038 1.00 88.44 89 TRP A O 1
ATOM 708 N N . GLN A 1 90 ? 4.558 -5.413 5.080 1.00 85.88 90 GLN A N 1
ATOM 709 C CA . GLN A 1 90 ? 3.947 -4.166 5.524 1.00 85.88 90 GLN A CA 1
ATOM 710 C C . GLN A 1 90 ? 4.947 -3.001 5.509 1.00 85.88 90 GLN A C 1
ATOM 712 O O . GLN A 1 90 ? 4.657 -1.960 4.923 1.00 85.88 90 GLN A O 1
ATOM 717 N N . GLU A 1 91 ? 6.139 -3.186 6.087 1.00 85.25 91 GLU A N 1
ATOM 718 C CA . GLU A 1 91 ? 7.223 -2.191 6.038 1.00 85.25 91 GLU A CA 1
ATOM 719 C C . GLU A 1 91 ? 7.571 -1.808 4.589 1.00 85.25 91 GLU A C 1
ATOM 721 O O . GLU A 1 91 ? 7.705 -0.626 4.271 1.00 85.25 91 GLU A O 1
ATOM 726 N N . VAL A 1 92 ? 7.657 -2.797 3.689 1.00 87.62 92 VAL A N 1
ATOM 727 C CA . VAL A 1 92 ? 7.950 -2.563 2.266 1.00 87.62 92 VAL A CA 1
ATOM 728 C C . VAL A 1 92 ? 6.843 -1.752 1.599 1.00 87.62 92 VAL A C 1
ATOM 730 O O . VAL A 1 92 ? 7.151 -0.781 0.913 1.00 87.62 92 VAL A O 1
ATOM 733 N N . VAL A 1 93 ? 5.573 -2.097 1.812 1.00 86.19 93 VAL A N 1
ATOM 734 C CA . VAL A 1 93 ? 4.440 -1.373 1.215 1.00 86.19 93 VAL A CA 1
ATOM 735 C C . VAL A 1 93 ? 4.374 0.064 1.733 1.00 86.19 93 VAL A C 1
ATOM 737 O O . VAL A 1 93 ? 4.211 0.984 0.938 1.00 86.19 93 VAL A O 1
ATOM 740 N N . VAL A 1 94 ? 4.579 0.281 3.035 1.00 83.75 94 VAL A N 1
ATOM 741 C CA . VAL A 1 94 ? 4.607 1.632 3.618 1.00 83.75 94 VAL A CA 1
ATOM 742 C C . VAL A 1 94 ? 5.794 2.442 3.085 1.00 83.75 94 VAL A C 1
ATOM 744 O O . VAL A 1 94 ? 5.650 3.629 2.798 1.00 83.75 94 VAL A O 1
ATOM 747 N N . SER A 1 95 ? 6.948 1.801 2.867 1.00 83.44 95 SER A N 1
ATOM 748 C CA . SER A 1 95 ? 8.128 2.469 2.304 1.00 83.44 95 SER A CA 1
ATOM 749 C C . SER A 1 95 ? 7.930 2.975 0.873 1.00 83.44 95 SER A C 1
ATOM 751 O O . SER A 1 95 ? 8.652 3.879 0.465 1.00 83.44 95 SER A O 1
ATOM 753 N N . LEU A 1 96 ? 6.950 2.455 0.119 1.00 82.38 96 LEU A N 1
ATOM 754 C CA . LEU A 1 96 ? 6.712 2.865 -1.271 1.00 82.38 96 LEU A CA 1
ATOM 755 C C . LEU A 1 96 ? 6.312 4.325 -1.421 1.00 82.38 96 LEU A C 1
ATOM 757 O O . LEU A 1 96 ? 6.561 4.902 -2.469 1.00 82.38 96 LEU A O 1
ATOM 761 N N . VAL A 1 97 ? 5.717 4.931 -0.398 1.00 78.38 97 VAL A N 1
ATOM 762 C CA . VAL A 1 97 ? 5.386 6.361 -0.450 1.00 78.38 97 VAL A CA 1
ATOM 763 C C . VAL A 1 97 ? 6.643 7.223 -0.425 1.00 78.38 97 VAL A C 1
ATOM 765 O O . VAL A 1 97 ? 6.704 8.248 -1.095 1.00 78.38 97 VAL A O 1
ATOM 768 N N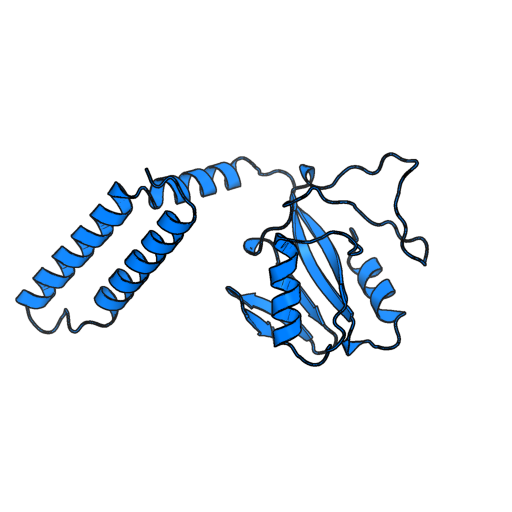 . ASN A 1 98 ? 7.671 6.765 0.289 1.00 74.50 98 ASN A N 1
ATOM 769 C CA . ASN A 1 98 ? 8.910 7.512 0.475 1.00 74.50 98 ASN A CA 1
ATOM 770 C C . ASN A 1 98 ? 9.995 7.107 -0.532 1.00 74.50 98 ASN A C 1
ATOM 772 O O . ASN A 1 98 ? 10.873 7.905 -0.846 1.00 74.50 98 ASN A O 1
ATOM 776 N N . TYR A 1 99 ? 9.974 5.862 -1.021 1.00 71.62 99 TYR A N 1
ATOM 777 C CA . TYR A 1 99 ? 11.050 5.309 -1.838 1.00 71.62 99 TYR A CA 1
ATOM 778 C C . TYR A 1 99 ? 10.557 4.286 -2.872 1.00 71.62 99 TYR A C 1
ATOM 780 O O . TYR A 1 99 ? 10.368 3.095 -2.598 1.00 71.62 99 TYR A O 1
ATOM 788 N N . ILE A 1 100 ? 10.405 4.768 -4.105 1.00 70.50 100 ILE A N 1
ATOM 789 C CA . ILE A 1 100 ? 9.999 3.978 -5.283 1.00 70.50 100 ILE A CA 1
ATOM 790 C C . ILE A 1 100 ? 11.216 3.610 -6.150 1.00 70.50 100 ILE A C 1
ATOM 792 O O . ILE A 1 100 ? 11.156 2.694 -6.971 1.00 70.50 100 ILE A O 1
ATOM 796 N N . MET A 1 101 ? 12.341 4.305 -5.960 1.00 65.94 101 MET A N 1
ATOM 797 C CA . MET A 1 101 ? 13.519 4.202 -6.819 1.00 65.94 101 MET A CA 1
ATOM 798 C C . MET A 1 101 ? 14.048 2.764 -6.909 1.00 65.94 101 MET A C 1
ATOM 800 O O . MET A 1 101 ? 14.184 2.055 -5.913 1.00 65.94 101 MET A O 1
ATOM 804 N N . GLY A 1 102 ? 14.341 2.330 -8.138 1.00 70.19 102 GLY A N 1
ATOM 805 C CA . GLY A 1 102 ? 14.890 1.002 -8.428 1.00 70.19 102 GLY A CA 1
ATOM 806 C C . GLY A 1 102 ? 13.871 -0.142 -8.460 1.00 70.19 102 GLY A C 1
ATOM 807 O O . GLY A 1 102 ? 14.263 -1.282 -8.708 1.00 70.19 102 GLY A O 1
ATOM 808 N N . ARG A 1 103 ? 12.576 0.126 -8.242 1.00 81.81 103 ARG A N 1
ATOM 809 C CA . ARG A 1 103 ? 11.518 -0.891 -8.333 1.00 81.81 103 ARG A CA 1
ATOM 810 C C . ARG A 1 103 ? 10.924 -0.930 -9.747 1.00 81.81 103 ARG A C 1
ATOM 812 O O . ARG A 1 103 ? 10.555 0.124 -10.259 1.00 81.81 103 ARG A O 1
ATOM 819 N N . PRO A 1 104 ? 10.809 -2.107 -10.388 1.00 85.06 104 PRO A N 1
ATOM 820 C CA . PRO A 1 104 ? 10.147 -2.226 -11.684 1.00 85.06 104 PRO A CA 1
ATOM 821 C C . PRO A 1 104 ? 8.652 -1.913 -11.571 1.00 85.06 104 PRO A C 1
ATOM 823 O O . PRO A 1 104 ? 7.960 -2.496 -10.731 1.00 85.06 104 PRO A O 1
ATOM 826 N N . ILE A 1 105 ? 8.162 -1.018 -12.426 1.00 88.69 105 ILE A N 1
ATOM 827 C CA . ILE A 1 105 ? 6.757 -0.611 -12.489 1.00 88.69 105 ILE A CA 1
ATOM 828 C C . ILE A 1 105 ? 6.225 -0.956 -13.875 1.00 88.69 105 ILE A C 1
ATOM 830 O O . ILE A 1 105 ? 6.845 -0.611 -14.878 1.00 88.69 105 ILE A O 1
ATOM 834 N N . TYR A 1 106 ? 5.074 -1.610 -13.923 1.00 88.56 106 TYR A N 1
ATOM 835 C CA . TYR A 1 106 ? 4.417 -2.067 -15.139 1.00 88.56 106 TYR A CA 1
ATOM 836 C C . TYR A 1 106 ? 3.061 -1.382 -15.288 1.00 88.56 106 TYR A C 1
ATOM 838 O O . TYR A 1 106 ? 2.398 -1.067 -14.297 1.00 88.56 106 TYR A O 1
ATOM 846 N N . SER A 1 107 ? 2.633 -1.192 -16.534 1.00 85.94 107 SER A N 1
ATOM 847 C CA . SER A 1 107 ? 1.282 -0.727 -16.859 1.00 85.94 107 SER A CA 1
ATOM 848 C C . SER A 1 107 ? 0.245 -1.852 -16.841 1.00 85.94 107 SER A C 1
ATOM 850 O O . SER A 1 107 ? -0.935 -1.573 -16.691 1.00 85.94 107 SER A O 1
ATOM 852 N N . ASN A 1 108 ? 0.671 -3.115 -16.990 1.00 86.31 108 ASN A N 1
ATOM 853 C CA . ASN A 1 108 ? -0.224 -4.271 -17.068 1.00 86.31 108 ASN A CA 1
ATOM 854 C C . ASN A 1 108 ? 0.054 -5.288 -15.957 1.00 86.31 108 ASN A C 1
ATOM 856 O O . ASN A 1 108 ? 1.209 -5.595 -15.646 1.00 86.31 108 ASN A O 1
ATOM 860 N N . GLU A 1 109 ? -1.012 -5.899 -15.435 1.00 87.69 109 GLU A N 1
ATOM 861 C CA . GLU A 1 109 ? -0.913 -6.934 -14.401 1.00 87.69 109 GLU A CA 1
ATOM 862 C C . GLU A 1 109 ? -0.226 -8.208 -14.915 1.00 87.69 109 GLU A C 1
ATOM 864 O O . GLU A 1 109 ? 0.542 -8.858 -14.205 1.00 87.69 109 GLU A O 1
ATOM 869 N N . THR A 1 110 ? -0.463 -8.564 -16.177 1.00 86.81 110 THR A N 1
ATOM 870 C CA . THR A 1 110 ? 0.108 -9.764 -16.803 1.00 86.81 110 THR A CA 1
ATOM 871 C C . THR A 1 110 ? 1.631 -9.717 -16.855 1.00 86.81 110 THR A C 1
ATOM 873 O O . THR A 1 110 ? 2.287 -10.735 -16.632 1.00 86.81 110 THR A O 1
ATOM 876 N N . ASP A 1 111 ? 2.194 -8.532 -17.094 1.00 86.00 111 ASP A N 1
ATOM 877 C CA . ASP A 1 111 ? 3.634 -8.330 -17.245 1.00 86.00 111 ASP A CA 1
ATOM 878 C C . ASP A 1 111 ? 4.354 -8.491 -15.902 1.00 86.00 111 ASP A C 1
ATOM 880 O O . ASP A 1 111 ? 5.362 -9.200 -15.818 1.00 86.00 111 ASP A O 1
ATOM 884 N N . VAL A 1 112 ? 3.787 -7.929 -14.825 1.00 86.62 112 VAL A N 1
ATOM 885 C CA . VAL A 1 112 ? 4.340 -8.098 -13.473 1.00 86.62 112 VAL A CA 1
ATOM 886 C C . VAL A 1 112 ? 4.201 -9.540 -12.982 1.00 86.62 112 VAL A C 1
ATOM 888 O O . VAL A 1 112 ? 5.132 -10.088 -12.388 1.00 86.62 112 VAL A O 1
ATOM 891 N N . GLN A 1 113 ? 3.075 -10.198 -13.271 1.00 86.75 113 GLN A N 1
ATOM 892 C CA . GLN A 1 113 ? 2.864 -11.591 -12.889 1.00 86.75 113 GLN A CA 1
ATOM 893 C C . GLN A 1 113 ? 3.850 -12.506 -13.608 1.00 86.75 113 GLN A C 1
ATOM 895 O O . GLN A 1 113 ? 4.419 -13.404 -12.988 1.00 86.75 113 GLN A O 1
ATOM 900 N N . ALA A 1 114 ? 4.083 -12.275 -14.899 1.00 85.31 114 ALA A N 1
ATOM 901 C CA . ALA A 1 114 ? 5.055 -13.036 -15.663 1.00 85.31 114 ALA A CA 1
ATOM 902 C C . ALA A 1 114 ? 6.486 -12.795 -15.150 1.00 85.31 114 ALA A C 1
ATOM 904 O O . ALA A 1 114 ? 7.245 -13.752 -15.013 1.00 85.31 114 ALA A O 1
ATOM 905 N N . ALA A 1 115 ? 6.838 -11.560 -14.772 1.00 83.62 115 ALA A N 1
ATOM 906 C CA . ALA A 1 115 ? 8.134 -11.248 -14.163 1.00 83.62 115 ALA A CA 1
ATOM 907 C C . ALA A 1 115 ? 8.335 -11.969 -12.818 1.00 83.62 115 ALA A C 1
ATOM 909 O O . ALA A 1 115 ? 9.420 -12.470 -12.529 1.00 83.62 115 ALA A O 1
ATOM 910 N N . ILE A 1 116 ? 7.285 -12.076 -12.001 1.00 84.94 116 ILE A N 1
ATOM 911 C CA . ILE A 1 116 ? 7.337 -12.781 -10.713 1.00 84.94 116 ILE A CA 1
ATOM 912 C C . ILE A 1 116 ? 7.379 -14.301 -10.902 1.00 84.94 116 ILE A C 1
ATOM 914 O O . ILE A 1 116 ? 8.142 -14.975 -10.213 1.00 84.94 116 ILE A O 1
ATOM 918 N N . ARG A 1 117 ? 6.605 -14.851 -11.846 1.00 82.38 117 ARG A N 1
ATOM 919 C CA . ARG A 1 117 ? 6.543 -16.300 -12.121 1.00 82.38 117 ARG A CA 1
ATOM 920 C C . ARG A 1 117 ? 7.878 -16.890 -12.564 1.00 82.38 117 ARG A C 1
ATOM 922 O O . ARG A 1 117 ? 8.124 -18.055 -12.270 1.00 82.38 117 ARG A O 1
ATOM 929 N N . LEU A 1 118 ? 8.702 -16.103 -13.251 1.00 72.31 118 LEU A N 1
ATOM 930 C CA . LEU A 1 118 ? 10.026 -16.509 -13.728 1.00 72.31 118 LEU A CA 1
ATOM 931 C C . LEU A 1 118 ? 11.075 -16.617 -12.607 1.00 72.31 118 LEU A C 1
ATOM 933 O O . LEU A 1 118 ? 12.151 -17.157 -12.840 1.00 72.31 118 LEU A O 1
ATOM 937 N N . ASN A 1 119 ? 10.787 -16.125 -11.397 1.00 73.25 119 ASN A N 1
ATOM 938 C CA . ASN A 1 119 ? 11.701 -16.223 -10.262 1.00 73.25 119 ASN A CA 1
ATOM 939 C C . ASN A 1 119 ? 11.389 -17.457 -9.393 1.00 73.25 119 ASN A C 1
ATOM 941 O O . ASN A 1 119 ? 10.261 -17.641 -8.935 1.00 73.25 119 ASN A O 1
ATOM 945 N N . ASP A 1 120 ? 12.412 -18.263 -9.082 1.00 61.34 120 ASP A N 1
ATOM 946 C CA . ASP A 1 120 ? 12.280 -19.511 -8.303 1.00 61.34 120 ASP A CA 1
ATOM 947 C C . ASP A 1 120 ? 11.743 -19.304 -6.873 1.00 61.34 120 ASP A C 1
ATOM 949 O O . ASP A 1 120 ? 11.073 -20.168 -6.304 1.00 61.34 120 ASP A O 1
ATOM 953 N N . ARG A 1 121 ? 11.999 -18.140 -6.262 1.00 72.38 121 ARG A N 1
ATOM 954 C CA . ARG A 1 121 ? 11.625 -17.845 -4.867 1.00 72.38 121 ARG A CA 1
ATOM 955 C C . ARG A 1 121 ? 10.283 -17.128 -4.769 1.00 72.38 121 ARG A C 1
ATOM 957 O O . ARG A 1 121 ? 10.223 -15.996 -4.300 1.00 72.38 121 ARG A O 1
ATOM 964 N N . LYS A 1 122 ? 9.195 -17.794 -5.160 1.00 73.38 122 LYS A N 1
ATOM 965 C CA . LYS A 1 122 ? 7.842 -17.197 -5.240 1.00 73.38 122 LYS A CA 1
ATOM 966 C C . LYS A 1 122 ? 7.368 -16.475 -3.969 1.00 73.38 122 LYS A C 1
ATOM 968 O O . LYS A 1 122 ? 6.650 -15.495 -4.083 1.00 73.38 122 LYS A O 1
ATOM 973 N N . LEU A 1 123 ? 7.784 -16.918 -2.777 1.00 83.12 123 LEU A N 1
ATOM 974 C CA . LEU A 1 123 ? 7.441 -16.258 -1.505 1.00 83.12 123 LEU A CA 1
ATOM 975 C C . LEU A 1 123 ? 8.156 -14.911 -1.308 1.00 83.12 123 LEU A C 1
ATOM 977 O O . LEU A 1 123 ? 7.678 -14.056 -0.580 1.00 83.12 123 LEU A O 1
ATOM 981 N N . ASN A 1 124 ? 9.312 -14.703 -1.932 1.00 88.62 124 ASN A N 1
ATOM 982 C CA . ASN A 1 124 ? 10.097 -13.476 -1.766 1.00 88.62 124 ASN A CA 1
ATOM 983 C C . ASN A 1 124 ? 9.678 -12.372 -2.738 1.00 88.62 124 ASN A C 1
ATOM 985 O O . ASN A 1 124 ? 10.170 -11.247 -2.646 1.00 88.62 124 ASN A O 1
ATOM 989 N N . HIS A 1 125 ? 8.786 -12.691 -3.672 1.00 89.19 125 HIS A N 1
ATOM 990 C CA . HIS A 1 125 ? 8.298 -11.777 -4.683 1.00 89.19 125 HIS A CA 1
ATOM 991 C C . HIS A 1 125 ? 6.803 -11.537 -4.484 1.00 89.19 125 HIS A C 1
ATOM 993 O O . HIS A 1 125 ? 6.019 -12.461 -4.285 1.00 89.19 125 HIS A O 1
ATOM 999 N N . ALA A 1 126 ? 6.414 -10.274 -4.563 1.00 90.88 126 ALA A N 1
ATOM 1000 C CA . ALA A 1 126 ? 5.027 -9.842 -4.542 1.00 90.88 126 ALA A CA 1
ATOM 1001 C C . ALA A 1 126 ? 4.884 -8.657 -5.491 1.00 90.88 126 ALA A C 1
ATOM 1003 O O . ALA A 1 126 ? 5.880 -8.071 -5.922 1.00 90.88 126 ALA A O 1
ATOM 1004 N N . TYR A 1 127 ? 3.656 -8.270 -5.796 1.00 92.12 127 TYR A N 1
ATOM 1005 C CA . TYR A 1 127 ? 3.410 -6.994 -6.449 1.00 92.12 127 TYR A CA 1
ATOM 1006 C C . TYR A 1 127 ? 2.281 -6.251 -5.772 1.00 92.12 127 TYR A C 1
ATOM 1008 O O . TYR A 1 127 ? 1.401 -6.845 -5.154 1.00 92.12 127 TYR A O 1
ATOM 1016 N N . VAL A 1 128 ? 2.319 -4.934 -5.886 1.00 91.88 128 VAL A N 1
ATOM 1017 C CA . VAL A 1 128 ? 1.270 -4.059 -5.378 1.00 91.88 128 VAL A CA 1
ATOM 1018 C C . VAL A 1 128 ? 0.581 -3.362 -6.539 1.00 91.88 128 VAL A C 1
ATOM 1020 O O . VAL A 1 128 ? 1.225 -2.990 -7.522 1.00 91.88 128 VAL A O 1
ATOM 1023 N N . VAL A 1 129 ? -0.730 -3.201 -6.410 1.00 91.00 129 VAL A N 1
ATOM 1024 C CA . VAL A 1 129 ? -1.568 -2.455 -7.344 1.00 91.00 129 VAL A CA 1
ATOM 1025 C C . VAL A 1 129 ? -1.821 -1.077 -6.754 1.00 91.00 129 VAL A C 1
ATOM 1027 O O . VAL A 1 129 ? -2.325 -0.959 -5.631 1.00 91.00 129 VAL A O 1
ATOM 1030 N N . VAL A 1 130 ? -1.459 -0.038 -7.498 1.00 89.06 130 VAL A N 1
ATOM 1031 C CA . VAL A 1 130 ? -1.548 1.358 -7.059 1.00 89.06 130 VAL A CA 1
ATOM 1032 C C . VAL A 1 130 ? -2.271 2.174 -8.119 1.00 89.06 130 VAL A C 1
ATOM 1034 O O . VAL A 1 130 ? -2.008 2.012 -9.306 1.00 89.06 130 VAL A O 1
ATOM 1037 N N . LYS A 1 131 ? -3.162 3.073 -7.698 1.00 87.50 131 LYS A N 1
ATOM 1038 C CA . LYS A 1 131 ? -3.742 4.090 -8.582 1.00 87.50 131 LYS A CA 1
ATOM 1039 C C . LYS A 1 131 ? -2.862 5.325 -8.604 1.00 87.50 131 LYS A C 1
ATOM 1041 O O . LYS A 1 131 ? -2.588 5.920 -7.562 1.00 87.50 131 LYS A O 1
ATOM 1046 N N . VAL A 1 132 ? -2.431 5.727 -9.785 1.00 84.31 132 VAL A N 1
ATOM 1047 C CA . VAL A 1 132 ? -1.660 6.955 -9.960 1.00 84.31 132 VAL A CA 1
ATOM 1048 C C . VAL A 1 132 ? -2.354 7.862 -10.969 1.00 84.31 132 VAL A C 1
ATOM 1050 O O . VAL A 1 132 ? -2.968 7.371 -11.917 1.00 84.31 132 VAL A O 1
ATOM 1053 N N . PRO A 1 133 ? -2.287 9.183 -10.774 1.00 82.06 133 PRO A N 1
ATOM 1054 C CA . PRO A 1 133 ? -2.705 10.135 -11.793 1.00 82.06 133 PRO A CA 1
ATOM 1055 C C . PRO A 1 133 ? -1.922 9.938 -13.106 1.00 82.06 133 PRO A C 1
ATOM 1057 O O . PRO A 1 133 ? -0.712 9.696 -13.067 1.00 82.06 133 PRO A O 1
ATOM 1060 N N . ASN A 1 134 ? -2.578 10.053 -14.266 1.00 77.19 134 ASN A N 1
ATOM 1061 C CA . ASN A 1 134 ? -1.910 9.915 -15.570 1.00 77.19 134 ASN A CA 1
ATOM 1062 C C . ASN A 1 134 ? -0.780 10.933 -15.798 1.00 77.19 134 ASN A C 1
ATOM 1064 O O . ASN A 1 134 ? 0.221 10.607 -16.429 1.00 77.19 134 ASN A O 1
ATOM 1068 N N . ASP A 1 135 ? -0.891 12.138 -15.242 1.00 76.38 135 ASP A N 1
ATOM 1069 C CA . ASP A 1 135 ? 0.134 13.191 -15.306 1.00 76.38 135 ASP A CA 1
ATOM 1070 C C . ASP A 1 135 ? 1.377 12.896 -14.439 1.00 76.38 135 ASP A C 1
ATOM 1072 O O . ASP A 1 135 ? 2.435 13.525 -14.594 1.00 76.38 135 ASP A O 1
ATOM 1076 N N . ALA A 1 136 ? 1.263 11.937 -13.517 1.00 74.88 136 ALA A N 1
ATOM 1077 C CA . ALA A 1 136 ? 2.365 11.459 -12.696 1.00 74.88 136 ALA A CA 1
ATOM 1078 C C . ALA A 1 136 ? 3.203 10.383 -13.405 1.00 74.88 136 ALA A C 1
ATOM 1080 O O . ALA A 1 136 ? 4.336 10.119 -12.983 1.00 74.88 136 ALA A O 1
ATOM 1081 N N . ILE A 1 137 ? 2.676 9.782 -14.479 1.00 78.56 137 ILE A N 1
ATOM 1082 C CA . ILE A 1 137 ? 3.413 8.860 -15.341 1.00 78.56 137 ILE A CA 1
ATOM 1083 C C . ILE A 1 137 ? 4.302 9.695 -16.256 1.00 78.56 137 ILE A C 1
ATOM 1085 O O . ILE A 1 137 ? 3.827 10.481 -17.073 1.00 78.56 137 ILE A O 1
ATOM 1089 N N . LEU A 1 138 ? 5.615 9.532 -16.115 1.00 75.00 138 LEU A N 1
ATOM 1090 C CA . LEU A 1 138 ? 6.567 10.219 -16.972 1.00 75.00 138 LEU A CA 1
ATOM 1091 C C . LEU A 1 138 ? 6.518 9.556 -18.356 1.00 75.00 138 LEU A C 1
ATOM 1093 O O . LEU A 1 138 ? 6.824 8.360 -18.453 1.00 75.00 138 LEU A O 1
ATOM 1097 N N . PRO A 1 139 ? 6.133 10.286 -19.421 1.00 64.12 139 PRO A N 1
ATOM 1098 C CA . PRO A 1 139 ? 6.128 9.726 -20.759 1.00 64.12 139 PRO A CA 1
ATOM 1099 C C . PRO A 1 139 ? 7.562 9.338 -21.110 1.00 64.12 139 PRO A C 1
ATOM 1101 O O . PRO A 1 139 ? 8.473 10.166 -21.075 1.00 64.12 139 PRO A O 1
ATOM 1104 N N . GLY A 1 140 ? 7.775 8.058 -21.413 1.00 58.31 140 GLY A N 1
ATOM 1105 C CA . GLY A 1 140 ? 9.058 7.612 -21.933 1.00 58.31 140 GLY A CA 1
ATOM 1106 C C . GLY A 1 140 ? 9.307 8.329 -23.253 1.00 58.31 140 GLY A C 1
ATOM 1107 O O . GLY A 1 140 ? 8.535 8.156 -24.196 1.00 58.31 140 GLY A O 1
ATOM 1108 N N . THR A 1 141 ? 10.363 9.137 -23.337 1.00 49.59 141 THR A N 1
ATOM 1109 C CA . THR A 1 141 ? 10.891 9.534 -24.641 1.00 49.59 141 THR A CA 1
ATOM 1110 C C . THR A 1 141 ? 11.265 8.252 -25.381 1.00 49.59 141 THR A C 1
ATOM 1112 O O . THR A 1 141 ? 11.814 7.324 -24.788 1.00 49.59 141 THR A O 1
ATOM 1115 N N . THR A 1 142 ? 10.893 8.163 -26.655 1.00 53.75 142 THR A N 1
ATOM 1116 C CA . THR A 1 142 ? 10.863 6.928 -27.459 1.00 53.75 142 THR A CA 1
ATOM 1117 C C . THR A 1 142 ? 12.196 6.158 -27.481 1.00 53.75 142 THR A C 1
ATOM 1119 O O . THR A 1 142 ? 12.190 4.949 -27.696 1.00 53.75 142 THR A O 1
ATOM 1122 N N . ASP A 1 143 ? 13.309 6.826 -27.162 1.00 51.56 143 ASP A N 1
ATOM 1123 C CA . ASP A 1 143 ? 14.669 6.272 -27.105 1.00 51.56 143 ASP A CA 1
ATOM 1124 C C . ASP A 1 143 ? 15.106 5.737 -25.720 1.00 51.56 143 ASP A C 1
ATOM 1126 O O . ASP A 1 143 ? 16.175 5.142 -25.597 1.00 51.56 143 ASP A O 1
ATOM 1130 N N . LEU A 1 144 ? 14.308 5.923 -24.660 1.00 57.03 144 LEU A N 1
ATOM 1131 C CA . LEU A 1 144 ? 14.660 5.592 -23.264 1.00 57.03 144 LEU A CA 1
ATOM 1132 C C . LEU A 1 144 ? 13.596 4.736 -22.560 1.00 57.03 144 LEU A C 1
ATOM 1134 O O . LEU A 1 144 ? 13.425 4.803 -21.339 1.00 57.03 144 LEU A O 1
ATOM 1138 N N . VAL A 1 145 ? 12.867 3.907 -23.312 1.00 63.09 145 VAL A N 1
ATOM 1139 C CA . VAL A 1 145 ? 11.936 2.942 -22.715 1.00 63.09 145 VAL A CA 1
ATOM 1140 C C . VAL A 1 145 ? 12.745 1.917 -21.923 1.00 63.09 145 VAL A C 1
ATOM 1142 O O . VAL A 1 145 ? 13.388 1.036 -22.490 1.00 63.09 145 VAL A O 1
ATOM 1145 N N . ARG A 1 146 ? 12.729 2.042 -20.593 1.00 69.19 146 ARG A N 1
ATOM 1146 C CA . ARG A 1 146 ? 13.380 1.074 -19.708 1.00 69.19 146 ARG A CA 1
ATOM 1147 C C . ARG A 1 146 ? 12.662 -0.254 -19.865 1.00 69.19 146 ARG A C 1
ATOM 1149 O O . ARG A 1 146 ? 11.446 -0.315 -19.707 1.00 69.19 146 ARG A O 1
ATOM 1156 N N . THR A 1 147 ? 13.407 -1.303 -20.164 1.00 75.44 147 THR A N 1
ATOM 1157 C CA . THR A 1 147 ? 12.868 -2.654 -20.223 1.00 75.44 147 THR A CA 1
ATOM 1158 C C . THR A 1 147 ? 13.328 -3.473 -19.027 1.00 75.44 147 THR A C 1
ATOM 1160 O O . THR A 1 147 ? 14.382 -3.214 -18.438 1.00 75.44 147 THR A O 1
ATOM 1163 N N . ASP A 1 148 ? 12.510 -4.442 -18.625 1.00 76.88 148 ASP A N 1
ATOM 1164 C CA . ASP A 1 148 ? 12.966 -5.501 -17.734 1.00 76.88 148 ASP A CA 1
ATOM 1165 C C . ASP A 1 148 ? 13.955 -6.432 -18.465 1.00 76.88 148 ASP A C 1
ATOM 1167 O O . ASP A 1 148 ? 14.259 -6.266 -19.650 1.00 76.88 148 ASP A O 1
ATOM 1171 N N . ARG A 1 149 ? 14.471 -7.436 -17.750 1.00 73.06 149 ARG A N 1
ATOM 1172 C CA . ARG A 1 149 ? 15.411 -8.423 -18.311 1.00 73.06 149 ARG A CA 1
ATOM 1173 C C . ARG A 1 149 ? 14.840 -9.219 -19.494 1.00 73.06 149 ARG A C 1
ATOM 1175 O O . ARG A 1 149 ? 15.618 -9.762 -20.266 1.00 73.06 149 ARG A O 1
ATOM 1182 N N . GLU A 1 150 ? 13.519 -9.252 -19.640 1.00 71.31 150 GLU A N 1
ATOM 1183 C CA . GLU A 1 150 ? 12.775 -9.983 -20.669 1.00 71.31 150 GLU A CA 1
ATOM 1184 C C . GLU A 1 150 ? 12.260 -9.054 -21.786 1.00 71.31 150 GLU A C 1
ATOM 1186 O O . GLU A 1 150 ? 11.484 -9.473 -22.644 1.00 71.31 150 GLU A O 1
ATOM 1191 N N . GLY A 1 151 ? 12.665 -7.779 -21.791 1.00 72.50 151 GLY A N 1
ATOM 1192 C CA . GLY A 1 151 ? 12.250 -6.809 -22.804 1.00 72.50 151 GLY A CA 1
ATOM 1193 C C . GLY A 1 151 ? 10.877 -6.170 -22.562 1.00 72.50 151 GLY A C 1
ATOM 1194 O O . GLY A 1 151 ? 10.391 -5.444 -23.432 1.00 72.50 151 GLY A O 1
ATOM 1195 N N . ARG A 1 152 ? 10.234 -6.388 -21.406 1.00 80.69 152 ARG A N 1
ATOM 1196 C CA . ARG A 1 152 ? 8.933 -5.774 -21.086 1.00 80.69 152 ARG A CA 1
ATOM 1197 C C . ARG A 1 152 ? 9.099 -4.321 -20.691 1.00 80.69 152 ARG A C 1
ATOM 1199 O O . ARG A 1 152 ? 10.020 -3.972 -19.960 1.00 80.69 152 ARG A O 1
ATOM 1206 N N . LYS A 1 153 ? 8.178 -3.477 -21.146 1.00 82.25 153 LYS A N 1
ATOM 1207 C CA . LYS A 1 153 ? 8.230 -2.032 -20.912 1.00 82.25 153 LYS A CA 1
ATOM 1208 C C . LYS A 1 153 ? 7.972 -1.710 -19.441 1.00 82.25 153 LYS A C 1
ATOM 1210 O O . LYS A 1 153 ? 6.960 -2.124 -18.879 1.00 82.25 153 LYS A O 1
ATOM 1215 N N . LEU A 1 154 ? 8.870 -0.930 -18.854 1.00 84.06 154 LEU A N 1
ATOM 1216 C CA . LEU A 1 154 ? 8.733 -0.362 -17.523 1.00 84.06 154 LEU A CA 1
ATOM 1217 C C . LEU A 1 154 ? 8.336 1.104 -17.635 1.00 84.06 154 LEU A C 1
ATOM 1219 O O . LEU A 1 154 ? 8.850 1.845 -18.477 1.00 84.06 154 LEU A O 1
ATOM 1223 N N . ILE A 1 155 ? 7.444 1.527 -16.750 1.00 82.69 155 ILE A N 1
ATOM 1224 C CA . ILE A 1 155 ? 7.044 2.925 -16.636 1.00 82.69 155 ILE A CA 1
ATOM 1225 C C . ILE A 1 155 ? 7.851 3.615 -15.540 1.00 82.69 155 ILE A C 1
ATOM 1227 O O . ILE A 1 155 ? 8.257 2.998 -14.554 1.00 82.69 155 ILE A O 1
ATOM 1231 N N . SER A 1 156 ? 8.084 4.911 -15.720 1.00 79.75 156 SER A N 1
ATOM 1232 C CA . SER A 1 156 ? 8.684 5.756 -14.691 1.00 79.75 156 SER A CA 1
ATOM 1233 C C . SER A 1 156 ? 7.605 6.651 -14.102 1.00 79.75 156 SER A C 1
ATOM 1235 O O . SER A 1 156 ? 6.812 7.240 -14.833 1.00 79.75 156 SER A O 1
ATOM 1237 N N . LEU A 1 157 ? 7.570 6.747 -12.779 1.00 77.69 157 LEU A N 1
ATOM 1238 C CA . LEU A 1 157 ? 6.683 7.659 -12.068 1.00 77.69 157 LEU A CA 1
ATOM 1239 C C . LEU A 1 157 ? 7.487 8.837 -11.527 1.00 77.69 157 LEU A C 1
ATOM 1241 O O . LEU A 1 157 ? 8.673 8.697 -11.220 1.00 77.69 157 LEU A O 1
ATOM 1245 N N . ARG A 1 158 ? 6.830 9.987 -11.383 1.00 74.69 158 ARG A N 1
ATOM 1246 C CA . ARG A 1 158 ? 7.389 11.134 -10.663 1.00 74.69 158 ARG A CA 1
ATOM 1247 C C . ARG A 1 158 ? 7.655 10.776 -9.195 1.00 74.69 158 ARG A C 1
ATOM 1249 O O . ARG A 1 158 ? 6.968 9.940 -8.604 1.00 74.69 158 ARG A O 1
ATOM 1256 N N . GLU A 1 159 ? 8.633 11.444 -8.593 1.00 66.88 159 GLU A N 1
ATOM 1257 C CA . GLU A 1 159 ? 8.836 11.402 -7.144 1.00 66.88 159 GLU A CA 1
ATOM 1258 C C . GLU A 1 159 ? 7.542 11.790 -6.406 1.00 66.88 159 GLU A C 1
ATOM 1260 O O . GLU A 1 159 ? 6.805 12.669 -6.851 1.00 66.88 159 GLU A O 1
ATOM 1265 N N . ALA A 1 160 ? 7.243 11.089 -5.307 1.00 68.38 160 ALA A N 1
ATOM 1266 C CA . ALA A 1 160 ? 6.026 11.257 -4.502 1.00 68.38 160 ALA A CA 1
ATOM 1267 C C . ALA A 1 160 ? 4.677 11.049 -5.239 1.00 68.38 160 ALA A C 1
ATOM 1269 O O . ALA A 1 160 ? 3.627 11.441 -4.730 1.00 68.38 160 ALA A O 1
ATOM 1270 N N . ALA A 1 161 ? 4.662 10.380 -6.401 1.00 73.44 161 ALA A N 1
ATOM 1271 C CA . ALA A 1 161 ? 3.426 10.057 -7.130 1.00 73.44 161 ALA A CA 1
ATOM 1272 C C . ALA A 1 161 ? 2.520 9.031 -6.419 1.00 73.44 161 ALA A C 1
ATOM 1274 O O . ALA A 1 161 ? 1.334 8.917 -6.733 1.00 73.44 161 ALA A O 1
ATOM 1275 N N . ILE A 1 162 ? 3.073 8.254 -5.483 1.00 79.19 162 ILE A N 1
ATOM 1276 C CA . ILE A 1 162 ? 2.355 7.190 -4.777 1.00 79.19 162 ILE A CA 1
ATOM 1277 C C . ILE A 1 162 ? 1.948 7.671 -3.394 1.00 79.19 162 ILE A C 1
ATOM 1279 O O . ILE A 1 162 ? 2.772 8.121 -2.604 1.00 79.19 162 ILE A O 1
ATOM 1283 N N . GLN A 1 163 ? 0.672 7.487 -3.074 1.00 78.56 163 GLN A N 1
ATOM 1284 C CA . GLN A 1 163 ? 0.112 7.765 -1.757 1.00 78.56 163 GLN A CA 1
ATOM 1285 C C . GLN A 1 163 ? -0.458 6.472 -1.168 1.00 78.56 163 GLN A C 1
ATOM 1287 O O . GLN A 1 163 ? -1.040 5.674 -1.903 1.00 78.56 163 GLN A O 1
ATOM 1292 N N . LEU A 1 164 ? -0.348 6.278 0.155 1.00 76.00 164 LEU A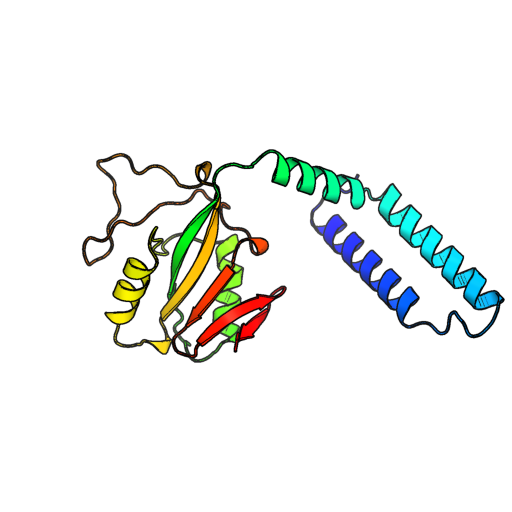 N 1
ATOM 1293 C CA . LEU A 1 164 ? -0.842 5.064 0.836 1.00 76.00 164 LEU A CA 1
ATOM 1294 C C . LEU A 1 164 ? -2.317 4.790 0.518 1.00 76.00 164 LEU A C 1
ATOM 1296 O O . LEU A 1 164 ? -2.697 3.650 0.278 1.00 76.00 164 LEU A O 1
ATOM 1300 N N . LYS A 1 165 ? -3.137 5.847 0.452 1.00 76.81 165 LYS A N 1
ATOM 1301 C CA . LYS A 1 165 ? -4.572 5.757 0.131 1.00 76.81 165 LYS A CA 1
ATOM 1302 C C . LYS A 1 165 ? -4.869 5.235 -1.279 1.00 76.81 165 LYS A C 1
ATOM 1304 O O . LYS A 1 165 ? -5.970 4.753 -1.519 1.00 76.81 165 LYS A O 1
ATOM 1309 N N . ASN A 1 166 ? -3.907 5.322 -2.196 1.00 83.81 166 ASN A N 1
ATOM 1310 C CA . ASN A 1 166 ? -4.072 4.871 -3.573 1.00 83.81 166 ASN A CA 1
ATOM 1311 C C . ASN A 1 166 ? -3.593 3.426 -3.780 1.00 83.81 166 ASN A C 1
ATOM 1313 O O . ASN A 1 166 ? -3.727 2.885 -4.879 1.00 83.81 166 ASN A O 1
ATOM 1317 N N . ILE A 1 167 ? -3.024 2.799 -2.747 1.00 85.44 167 ILE A N 1
ATOM 1318 C CA . ILE A 1 167 ? -2.638 1.391 -2.773 1.00 85.44 167 ILE A CA 1
ATOM 1319 C C . ILE A 1 167 ? -3.906 0.549 -2.631 1.00 85.44 167 ILE A C 1
ATOM 1321 O O . ILE A 1 167 ? -4.557 0.555 -1.588 1.00 85.44 167 ILE A O 1
ATOM 1325 N N . ILE A 1 168 ? -4.258 -0.186 -3.685 1.00 86.12 168 ILE A N 1
ATOM 1326 C CA . ILE A 1 168 ? -5.486 -0.985 -3.726 1.00 86.12 168 ILE A CA 1
ATOM 1327 C C . ILE A 1 168 ? -5.283 -2.301 -2.975 1.00 86.12 168 ILE A C 1
ATOM 1329 O O . ILE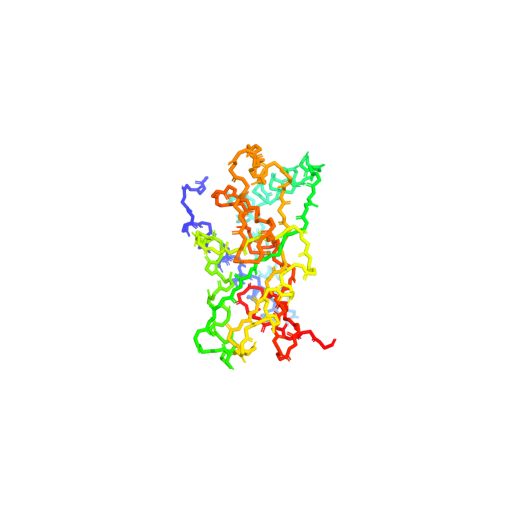 A 1 168 ? -6.051 -2.642 -2.074 1.00 86.12 168 ILE A O 1
ATOM 1333 N N . ARG A 1 169 ? -4.260 -3.062 -3.384 1.00 89.19 169 ARG A N 1
ATOM 1334 C CA . ARG A 1 169 ? -3.978 -4.408 -2.880 1.00 89.19 169 ARG A CA 1
ATOM 1335 C C . ARG A 1 169 ? -2.527 -4.809 -3.122 1.00 89.19 169 ARG A C 1
ATOM 1337 O O . ARG A 1 169 ? -1.907 -4.374 -4.089 1.00 89.19 169 ARG A O 1
ATOM 1344 N N . LEU A 1 170 ? -2.017 -5.672 -2.257 1.00 90.62 170 LEU A N 1
ATOM 1345 C CA . LEU A 1 170 ? -0.777 -6.420 -2.410 1.00 90.62 170 LEU A CA 1
ATOM 1346 C C . LEU A 1 170 ? -1.135 -7.857 -2.790 1.00 90.62 170 LEU A C 1
ATOM 1348 O O . LEU A 1 170 ? -1.879 -8.524 -2.076 1.00 90.62 170 LEU A O 1
ATOM 1352 N N . VAL A 1 171 ? -0.567 -8.346 -3.881 1.00 90.12 171 VAL A N 1
ATOM 1353 C CA . VAL A 1 171 ? -0.704 -9.731 -4.319 1.00 90.12 171 VAL A CA 1
ATOM 1354 C C . VAL A 1 171 ? 0.590 -10.464 -4.000 1.00 90.12 171 VAL A C 1
ATOM 1356 O O . VAL A 1 171 ? 1.662 -10.146 -4.522 1.00 90.12 171 VAL A O 1
ATOM 1359 N N . HIS A 1 172 ? 0.479 -11.447 -3.116 1.00 90.81 172 HIS A N 1
ATOM 1360 C CA . HIS A 1 172 ? 1.577 -12.289 -2.667 1.00 90.81 172 HIS A CA 1
ATOM 1361 C C . HIS A 1 172 ? 1.220 -13.766 -2.890 1.00 90.81 172 HIS A C 1
ATOM 1363 O O . HIS A 1 172 ? 0.054 -14.129 -3.031 1.00 90.81 172 HIS A O 1
ATOM 1369 N N . ALA A 1 173 ? 2.216 -14.652 -2.891 1.00 86.25 173 ALA A N 1
ATOM 1370 C CA . ALA A 1 173 ? 2.000 -16.085 -3.091 1.00 86.25 173 ALA A CA 1
ATOM 1371 C C . ALA A 1 173 ? 1.053 -16.726 -2.049 1.00 86.25 173 ALA A C 1
ATOM 1373 O O . ALA A 1 173 ? 0.427 -17.740 -2.340 1.00 86.25 173 ALA A O 1
ATOM 1374 N N . SER A 1 174 ? 0.918 -16.141 -0.851 1.00 85.19 174 SER A N 1
ATOM 1375 C CA . SER A 1 174 ? -0.011 -16.609 0.194 1.00 85.19 174 SER A CA 1
ATOM 1376 C C . SER A 1 174 ? -1.447 -16.079 0.064 1.00 85.19 174 SER A C 1
ATOM 1378 O O . SER A 1 174 ? -2.306 -16.462 0.869 1.00 85.19 174 SER A O 1
ATOM 1380 N N . GLY A 1 175 ? -1.708 -15.189 -0.896 1.00 86.81 175 GLY A N 1
ATOM 1381 C CA . GLY A 1 175 ? -3.010 -14.576 -1.156 1.00 86.81 175 GLY A CA 1
ATOM 1382 C C . GLY A 1 175 ? -2.930 -13.069 -1.402 1.00 86.81 175 GLY A C 1
ATOM 1383 O O . GLY A 1 175 ? -1.851 -12.476 -1.474 1.00 86.81 175 GLY A O 1
ATOM 1384 N N . GLU A 1 176 ? -4.101 -12.450 -1.505 1.00 88.12 176 GLU A N 1
ATOM 1385 C CA . GLU A 1 176 ? -4.239 -11.007 -1.678 1.00 88.12 176 GLU A CA 1
ATOM 1386 C C . GLU A 1 176 ? -4.433 -10.310 -0.331 1.00 88.12 176 GLU A C 1
ATOM 1388 O O . GLU A 1 176 ? -5.109 -10.813 0.567 1.00 88.12 176 GLU A O 1
ATOM 1393 N N . TYR A 1 177 ? -3.825 -9.140 -0.178 1.00 85.88 177 TYR A N 1
ATOM 1394 C CA . TYR A 1 177 ? -3.834 -8.357 1.048 1.00 85.88 177 TYR A CA 1
ATOM 1395 C C . TYR A 1 177 ? -4.243 -6.925 0.735 1.00 85.88 177 TYR A C 1
ATOM 1397 O O . TYR A 1 177 ? -3.762 -6.321 -0.220 1.00 85.88 177 TYR A O 1
ATOM 1405 N N . LYS A 1 178 ? -5.103 -6.352 1.568 1.00 85.31 178 LYS A N 1
ATOM 1406 C CA . LYS A 1 178 ? -5.494 -4.948 1.502 1.00 85.31 178 LYS A CA 1
ATOM 1407 C C . LYS A 1 178 ? -4.793 -4.173 2.605 1.00 85.31 178 LYS A C 1
ATOM 1409 O O . LYS A 1 178 ? -4.696 -4.650 3.736 1.00 85.31 178 LYS A O 1
ATOM 1414 N N . LEU A 1 179 ? -4.324 -2.973 2.282 1.00 76.94 179 LEU A N 1
ATOM 1415 C CA . LEU A 1 179 ? -3.761 -2.074 3.279 1.00 76.94 179 LEU A CA 1
ATOM 1416 C C . LEU A 1 179 ? -4.903 -1.361 4.021 1.00 76.94 179 LEU A C 1
ATOM 1418 O O . LEU A 1 179 ? -5.709 -0.662 3.408 1.00 76.94 179 LEU A O 1
ATOM 1422 N N . VAL A 1 180 ? -4.985 -1.554 5.337 1.00 76.81 180 VAL A N 1
ATOM 1423 C CA . VAL A 1 180 ? -5.940 -0.876 6.224 1.00 76.81 180 VAL A CA 1
ATOM 1424 C C . VAL A 1 180 ? -5.148 -0.117 7.285 1.00 76.81 180 VAL A C 1
ATOM 1426 O O . VAL A 1 180 ? -4.527 -0.710 8.170 1.00 76.81 180 VAL A O 1
ATOM 1429 N N . GLY A 1 181 ? -5.127 1.213 7.164 1.00 74.31 181 GLY A N 1
ATOM 1430 C CA . GLY A 1 181 ? -4.200 2.059 7.915 1.00 74.31 181 GLY A CA 1
ATOM 1431 C C . GLY A 1 181 ? -2.763 1.717 7.531 1.00 74.31 181 GLY A C 1
ATOM 1432 O O . GLY A 1 181 ? -2.376 1.878 6.376 1.00 74.31 181 GLY A O 1
ATOM 1433 N N . ASN A 1 182 ? -2.004 1.180 8.483 1.00 72.38 182 ASN A N 1
ATOM 1434 C CA . ASN A 1 182 ? -0.648 0.704 8.233 1.00 72.38 182 ASN A CA 1
ATOM 1435 C C . ASN A 1 182 ? -0.561 -0.818 8.132 1.00 72.38 182 ASN A C 1
ATOM 1437 O O . ASN A 1 182 ? 0.537 -1.293 7.905 1.00 72.38 182 ASN A O 1
ATOM 1441 N N . PHE A 1 183 ? -1.649 -1.579 8.290 1.00 75.38 183 PHE A N 1
ATOM 1442 C CA . PHE A 1 183 ? -1.607 -3.042 8.379 1.00 75.38 183 PHE A CA 1
ATOM 1443 C C . PHE A 1 183 ? -2.072 -3.728 7.096 1.00 75.38 183 PHE A C 1
ATOM 1445 O O . PHE A 1 183 ? -3.029 -3.291 6.458 1.00 75.38 183 PHE A O 1
ATOM 1452 N N . LEU A 1 184 ? -1.419 -4.836 6.740 1.00 80.38 184 LEU A N 1
ATOM 1453 C CA . LEU A 1 184 ? -1.847 -5.698 5.638 1.00 80.38 184 LEU A CA 1
ATOM 1454 C C . LEU A 1 184 ? -2.848 -6.736 6.146 1.00 80.38 184 LEU A C 1
ATOM 1456 O O . LEU A 1 184 ? -2.501 -7.633 6.913 1.00 80.38 184 LEU A O 1
ATOM 1460 N N . VAL A 1 185 ? -4.091 -6.629 5.688 1.00 81.31 185 VAL A N 1
ATOM 1461 C CA . VAL A 1 185 ? -5.180 -7.545 6.035 1.00 81.31 185 VAL A CA 1
ATOM 1462 C C . VAL A 1 185 ? -5.452 -8.451 4.846 1.00 81.31 185 VAL A C 1
ATOM 1464 O O . VAL A 1 185 ? -5.753 -7.969 3.754 1.00 81.31 185 VAL A O 1
ATOM 1467 N N . LYS A 1 186 ? -5.355 -9.768 5.046 1.00 86.00 186 LYS A N 1
ATOM 1468 C CA . LYS A 1 186 ? -5.659 -10.743 3.993 1.00 86.00 186 LYS A CA 1
ATOM 1469 C C . LYS A 1 186 ? -7.119 -10.590 3.551 1.00 86.00 186 LYS A C 1
ATOM 1471 O O . LYS A 1 186 ? -8.008 -10.511 4.395 1.00 86.00 186 LYS A O 1
ATOM 1476 N N . GLN A 1 187 ? -7.353 -10.510 2.247 1.00 79.31 187 GLN A N 1
ATOM 1477 C CA . GLN A 1 187 ? -8.688 -10.594 1.663 1.00 79.31 187 GLN A CA 1
ATOM 1478 C C . GLN A 1 187 ? -9.006 -12.080 1.444 1.00 79.31 187 GLN A C 1
ATOM 1480 O O . GLN A 1 187 ? -8.166 -12.815 0.917 1.00 79.31 187 GLN A O 1
ATOM 1485 N N . ASN A 1 188 ? -10.166 -12.518 1.940 1.00 54.84 188 ASN A N 1
ATOM 1486 C CA . ASN A 1 188 ? -10.687 -13.875 1.751 1.00 54.84 188 ASN A CA 1
ATOM 1487 C C . ASN A 1 188 ? -11.521 -13.951 0.478 1.00 54.84 188 ASN A C 1
ATOM 1489 O O . ASN A 1 188 ? -12.286 -12.988 0.246 1.00 54.84 188 ASN A O 1
#

Foldseek 3Di:
DDDDPVVVVVLVVVLVVLVCCLVVDPQVPDPVSVVVSVVSVVVSVVSCVVVVVVVVVVVVVVVVVVPPQDWAKKKWKAFDPPLVDQVSVLVVLVCCLVDRPPIFMARDPVVNVVVLVPDPCQSGMKMWIFIFGPVQWDDDDPVGQDADPVRHGGIDGHRSRGDLVRTAWMQGPVAIWGQDPSHTHHDD

Secondary structure (DSSP, 8-state):
---SHHHHHHHHHHHHHHHHHHHHS-TTSSHHHHHHHHHHHHHHHHHHHHHTHHHHHHHHHHHHHH----EEEEEEEEE-TTTT-HHHHHHHHHHTTT--TT--EESSHHHHHHHHHTSS-GGGEEEEEEEEEGGGEEPPPTT---B-TTSPBPPEE-TT---GGGEEEEEETTEEEEEETTEEEE--